Protein AF-A0A5C6CF84-F1 (afdb_monomer_lite)

Structure (mmCIF, N/CA/C/O backbone):
data_AF-A0A5C6CF84-F1
#
_entry.id   AF-A0A5C6CF84-F1
#
loop_
_atom_site.group_PDB
_atom_site.id
_atom_site.type_symbol
_atom_site.label_atom_id
_atom_site.label_alt_id
_atom_site.label_comp_id
_atom_site.label_asym_id
_atom_site.label_entity_id
_atom_site.label_seq_id
_atom_site.pdbx_PDB_ins_code
_atom_site.Cartn_x
_atom_site.Cartn_y
_atom_site.Cartn_z
_atom_site.occupancy
_atom_site.B_iso_or_equiv
_atom_site.auth_seq_id
_atom_site.auth_comp_id
_atom_site.auth_asym_id
_atom_site.auth_atom_id
_atom_site.pdbx_PDB_model_num
ATOM 1 N N . MET A 1 1 ? -70.202 5.292 62.947 1.00 48.59 1 MET A N 1
ATOM 2 C CA . MET A 1 1 ? -69.408 4.170 62.393 1.00 48.59 1 MET A CA 1
ATOM 3 C C . MET A 1 1 ? -68.372 4.738 61.429 1.00 48.59 1 MET A C 1
ATOM 5 O O . MET A 1 1 ? -68.737 5.155 60.340 1.00 48.59 1 MET A O 1
ATOM 9 N N . SER A 1 2 ? -67.111 4.853 61.859 1.00 49.97 2 SER A N 1
ATOM 10 C CA . SER A 1 2 ? -66.020 5.437 61.061 1.00 49.97 2 SER A CA 1
ATOM 11 C C . SER A 1 2 ? -65.409 4.366 60.152 1.00 49.97 2 SER A C 1
ATOM 13 O O . SER A 1 2 ? -64.847 3.384 60.640 1.00 49.97 2 SER A O 1
ATOM 15 N N . ARG A 1 3 ? -65.573 4.505 58.829 1.00 51.12 3 ARG A N 1
ATOM 16 C CA . ARG A 1 3 ? -64.985 3.592 57.838 1.00 51.12 3 ARG A CA 1
ATOM 17 C C . ARG A 1 3 ? -63.497 3.916 57.690 1.00 51.12 3 ARG A C 1
ATOM 19 O O . ARG A 1 3 ? -63.138 4.935 57.109 1.00 51.12 3 ARG A O 1
ATOM 26 N N . LYS A 1 4 ? -62.633 3.030 58.198 1.00 57.16 4 LYS A N 1
ATOM 27 C CA . LYS A 1 4 ? -61.188 3.044 57.924 1.00 57.16 4 LYS A CA 1
ATOM 28 C C . LYS A 1 4 ? -60.964 2.891 56.414 1.00 57.16 4 LYS A C 1
ATOM 30 O O . LYS A 1 4 ? -61.114 1.804 55.866 1.00 57.16 4 LYS A O 1
ATOM 35 N N . SER A 1 5 ? -60.618 3.992 55.754 1.00 62.19 5 SER A N 1
ATOM 36 C CA . SER A 1 5 ? -60.166 4.014 54.363 1.00 62.19 5 SER A CA 1
ATOM 37 C C . SER A 1 5 ? -58.812 3.309 54.262 1.00 62.19 5 SER A C 1
ATOM 39 O O . SER A 1 5 ? -57.784 3.866 54.645 1.00 62.19 5 SER A O 1
ATOM 41 N N . SER A 1 6 ? -58.812 2.078 53.752 1.00 65.50 6 SER A N 1
ATOM 42 C CA . SER A 1 6 ? -57.595 1.353 53.385 1.00 65.50 6 SER A CA 1
ATOM 43 C C . SER A 1 6 ? -56.930 2.053 52.193 1.00 65.50 6 SER A C 1
ATOM 45 O O . SER A 1 6 ? -57.439 2.008 51.073 1.00 65.50 6 SER A O 1
ATOM 47 N N . ARG A 1 7 ? -55.805 2.742 52.433 1.00 64.31 7 ARG A N 1
ATOM 48 C CA . ARG A 1 7 ? -54.931 3.239 51.361 1.00 64.31 7 ARG A CA 1
ATOM 49 C C . ARG A 1 7 ? -54.279 2.029 50.692 1.00 64.31 7 ARG A C 1
ATOM 51 O O . ARG A 1 7 ? -53.322 1.474 51.226 1.00 64.31 7 ARG A O 1
ATOM 58 N N . ARG A 1 8 ? -54.789 1.624 49.524 1.00 68.25 8 ARG A N 1
ATOM 59 C CA . ARG A 1 8 ? -54.078 0.702 48.629 1.00 68.25 8 ARG A CA 1
ATOM 60 C C . ARG A 1 8 ? -52.760 1.364 48.229 1.00 68.25 8 ARG A C 1
ATOM 62 O O . ARG A 1 8 ? -52.775 2.383 47.541 1.00 68.25 8 ARG A O 1
ATOM 69 N N . ARG A 1 9 ? -51.634 0.804 48.680 1.00 66.00 9 ARG A N 1
ATOM 70 C CA . ARG A 1 9 ? -50.314 1.134 48.131 1.00 66.00 9 ARG A CA 1
ATOM 71 C C . ARG A 1 9 ? -50.342 0.714 46.662 1.00 66.00 9 ARG A C 1
ATOM 73 O O . ARG A 1 9 ? -50.537 -0.464 46.375 1.00 66.00 9 ARG A O 1
ATOM 80 N N . ARG A 1 10 ? -50.255 1.679 45.744 1.00 68.25 10 ARG A N 1
ATOM 81 C CA . ARG A 1 10 ? -49.995 1.376 44.334 1.00 68.25 10 ARG A CA 1
ATOM 82 C C . ARG A 1 10 ? -48.571 0.826 44.271 1.00 68.25 10 ARG A C 1
ATOM 84 O O . ARG A 1 10 ? -47.676 1.442 44.841 1.00 68.25 10 ARG A O 1
ATOM 91 N N . LEU A 1 11 ? -48.398 -0.341 43.658 1.00 67.06 11 LEU A N 1
ATOM 92 C CA . LEU A 1 11 ? -47.081 -0.823 43.256 1.00 67.06 11 LEU A CA 1
ATOM 93 C C . LEU A 1 11 ? -46.535 0.219 42.273 1.00 67.06 11 LEU A C 1
ATOM 95 O O . LEU A 1 11 ? -47.161 0.460 41.241 1.00 67.06 11 LEU A O 1
ATOM 99 N N . GLY A 1 12 ? -45.468 0.918 42.658 1.00 70.19 12 GLY A N 1
ATOM 100 C CA . GLY A 1 12 ? -44.712 1.736 41.720 1.00 70.19 12 GLY A CA 1
ATOM 101 C C . GLY A 1 12 ? -43.998 0.779 40.781 1.00 70.19 12 GLY A C 1
ATOM 102 O O . GLY A 1 12 ? -43.293 -0.108 41.251 1.00 70.19 12 GLY A O 1
ATOM 103 N N . ILE A 1 13 ? -44.252 0.899 39.483 1.00 74.19 13 ILE A N 1
ATOM 104 C CA . ILE A 1 13 ? -43.394 0.279 38.480 1.00 74.19 13 ILE A CA 1
ATOM 105 C C . ILE A 1 13 ? -42.193 1.216 38.408 1.00 74.19 13 ILE A C 1
ATOM 107 O O . ILE A 1 13 ? -42.338 2.356 37.970 1.00 74.19 13 ILE A O 1
ATOM 111 N N . GLU A 1 14 ? -41.060 0.790 38.956 1.00 69.44 14 GLU A N 1
ATOM 112 C CA . GLU A 1 14 ? -39.790 1.464 38.699 1.00 69.44 14 GLU A CA 1
ATOM 113 C C . GLU A 1 14 ? -39.481 1.271 37.211 1.00 69.44 14 GLU A C 1
ATOM 115 O O . GLU A 1 14 ? -39.637 0.168 36.680 1.00 69.44 14 GLU A O 1
ATOM 120 N N . GLY A 1 15 ? -39.156 2.362 36.516 1.00 74.88 15 GLY A N 1
ATOM 121 C CA . GLY A 1 15 ? -38.686 2.267 35.138 1.00 74.88 15 GLY A CA 1
ATOM 122 C C . GLY A 1 15 ? -37.407 1.440 35.125 1.00 74.88 15 GLY A C 1
ATOM 123 O O . GLY A 1 15 ? -36.548 1.648 35.979 1.00 74.88 15 GLY A O 1
ATOM 124 N N . LEU A 1 16 ? -37.306 0.487 34.198 1.00 74.81 16 LEU A N 1
ATOM 125 C CA . LEU A 1 16 ? -36.050 -0.214 33.952 1.00 74.81 16 LEU A CA 1
ATOM 126 C C . LEU A 1 16 ? -34.975 0.838 33.658 1.00 74.81 16 LEU A C 1
ATOM 128 O O . LEU A 1 16 ? -35.214 1.750 32.866 1.00 74.81 16 LEU A O 1
ATOM 132 N N . GLU A 1 17 ? -33.826 0.734 34.324 1.00 68.94 17 GLU A N 1
ATOM 133 C CA . GLU A 1 17 ? -32.655 1.537 33.977 1.00 68.94 17 GLU A CA 1
ATOM 134 C C . GLU A 1 17 ? -32.343 1.297 32.498 1.00 68.94 17 GLU A C 1
ATOM 136 O O . GLU A 1 17 ? -32.138 0.154 32.084 1.00 68.94 17 GLU A O 1
ATOM 141 N N . THR A 1 18 ? -32.310 2.364 31.702 1.00 70.31 18 THR A N 1
ATOM 142 C CA . THR A 1 18 ? -31.755 2.328 30.348 1.00 70.31 18 THR A CA 1
ATOM 143 C C . THR A 1 18 ? -30.250 2.146 30.474 1.00 70.31 18 THR A C 1
ATOM 145 O O . THR A 1 18 ? -29.499 3.120 30.510 1.00 70.31 18 THR A O 1
ATOM 148 N N . ARG A 1 19 ? -29.812 0.894 30.630 1.00 67.62 19 ARG A N 1
ATOM 149 C CA . ARG A 1 19 ? -28.407 0.528 30.465 1.00 67.62 19 ARG A CA 1
ATOM 150 C C . ARG A 1 19 ? -28.135 0.559 28.974 1.00 67.62 19 ARG A C 1
ATOM 152 O O . ARG A 1 19 ? -28.692 -0.252 28.241 1.00 67.62 19 ARG A O 1
ATOM 159 N N . ARG A 1 20 ? -27.358 1.552 28.559 1.00 72.44 20 ARG A N 1
ATOM 160 C CA . ARG A 1 20 ? -26.881 1.681 27.190 1.00 72.44 20 ARG A CA 1
ATOM 161 C C . ARG A 1 20 ? -25.599 0.868 27.081 1.00 72.44 20 ARG A C 1
ATOM 163 O O . ARG A 1 20 ? -24.775 0.902 27.995 1.00 72.44 20 ARG A O 1
ATOM 170 N N . VAL A 1 21 ? -25.518 0.074 26.032 1.00 83.44 21 VAL A N 1
ATOM 171 C CA . VAL A 1 21 ? -24.357 -0.736 25.677 1.00 83.44 21 VAL A CA 1
ATOM 172 C C . VAL A 1 21 ? -24.031 -0.416 24.226 1.00 83.44 21 VAL A C 1
ATOM 174 O O . VAL A 1 21 ? -24.914 0.045 23.503 1.00 83.44 21 VAL A O 1
ATOM 177 N N . LEU A 1 22 ? -22.777 -0.624 23.849 1.00 87.19 22 LEU A N 1
ATOM 178 C CA . LEU A 1 22 ? -22.342 -0.612 22.455 1.00 87.19 22 LEU A CA 1
ATOM 179 C C . LEU A 1 22 ? -23.171 -1.632 21.652 1.00 87.19 22 LEU A C 1
ATOM 181 O O . LEU A 1 22 ? -23.577 -2.658 22.217 1.00 87.19 22 LEU A O 1
ATOM 185 N N . ALA A 1 23 ? -23.452 -1.341 20.381 1.00 90.00 23 ALA A N 1
ATOM 186 C CA . ALA A 1 23 ? -24.081 -2.302 19.478 1.00 90.00 23 ALA A CA 1
ATOM 187 C C . ALA A 1 23 ? -23.092 -3.438 19.179 1.00 90.00 23 ALA A C 1
ATOM 189 O O . ALA A 1 23 ? -23.428 -4.618 19.335 1.00 90.00 23 ALA A O 1
ATOM 190 N N . ALA A 1 24 ? -21.831 -3.073 18.923 1.00 93.88 24 ALA A N 1
ATOM 191 C CA . ALA A 1 24 ? -20.717 -4.007 18.932 1.00 93.88 24 ALA A CA 1
ATOM 192 C C . ALA A 1 24 ? -20.464 -4.552 20.352 1.00 93.88 24 ALA A C 1
ATOM 194 O O . ALA A 1 24 ? -20.357 -3.828 21.344 1.00 93.88 24 ALA A O 1
ATOM 195 N N . THR A 1 25 ? -20.338 -5.869 20.470 1.00 95.69 25 THR A N 1
ATOM 196 C CA . THR A 1 25 ? -20.001 -6.553 21.717 1.00 95.69 25 THR A CA 1
ATOM 197 C C . THR A 1 25 ? -18.500 -6.482 21.968 1.00 95.69 25 THR A C 1
ATOM 199 O O . THR A 1 25 ? -17.704 -6.871 21.119 1.00 95.69 25 THR A O 1
ATOM 202 N N . LEU A 1 26 ? -18.120 -6.054 23.175 1.00 97.19 26 LEU A N 1
ATOM 203 C CA . LEU A 1 26 ? -16.728 -6.026 23.621 1.00 97.19 26 LEU A CA 1
ATOM 204 C C . LEU A 1 26 ? -16.440 -7.101 24.664 1.00 97.19 26 LEU A C 1
ATOM 206 O O . LEU A 1 26 ? -17.175 -7.246 25.648 1.00 97.19 26 LEU A O 1
ATOM 210 N N . SER A 1 27 ? -15.317 -7.799 24.516 1.00 97.56 27 SER A N 1
ATOM 211 C CA . SER A 1 27 ? -14.794 -8.682 25.561 1.00 97.56 27 SER A CA 1
ATOM 212 C C . SER A 1 27 ? -13.268 -8.721 25.579 1.00 97.56 27 SER A C 1
ATOM 214 O O . SER A 1 27 ? -12.624 -8.417 24.584 1.00 97.56 27 SER A O 1
ATOM 216 N N . VAL A 1 28 ? -12.684 -9.084 26.725 1.00 98.19 28 VAL A N 1
ATOM 217 C CA . VAL A 1 28 ? -11.246 -9.370 26.833 1.00 98.19 28 VAL A CA 1
ATOM 218 C C . VAL A 1 28 ? -11.074 -10.837 27.181 1.00 98.19 28 VAL A C 1
ATOM 220 O O . VAL A 1 28 ? -11.538 -11.284 28.236 1.00 98.19 28 VAL A O 1
ATOM 223 N N . VAL A 1 29 ? -10.416 -11.585 26.300 1.00 98.19 29 VAL A N 1
ATOM 224 C CA . VAL A 1 29 ? -10.179 -13.024 26.455 1.00 98.19 29 VAL A CA 1
ATOM 225 C C . VAL A 1 29 ? -8.683 -13.272 26.378 1.00 98.19 29 VAL A C 1
ATOM 227 O O . VAL A 1 29 ? -8.040 -12.925 25.401 1.00 98.19 29 VAL A O 1
ATOM 230 N N . ASP A 1 30 ? -8.122 -13.817 27.457 1.00 97.38 30 ASP A N 1
ATOM 231 C CA . ASP A 1 30 ? -6.693 -14.128 27.608 1.00 97.38 30 ASP A CA 1
ATOM 232 C C . ASP A 1 30 ? -5.703 -12.960 27.414 1.00 97.38 30 ASP A C 1
ATOM 234 O O . ASP A 1 30 ? -4.499 -13.140 27.590 1.00 97.38 30 ASP A O 1
ATOM 238 N N . GLY A 1 31 ? -6.195 -11.732 27.258 1.00 97.75 31 GLY A N 1
ATOM 239 C CA . GLY A 1 31 ? -5.388 -10.535 27.023 1.00 97.75 31 GLY A CA 1
ATOM 240 C C . GLY A 1 31 ? -5.703 -9.857 25.693 1.00 97.75 31 GLY A C 1
ATOM 241 O O . GLY A 1 31 ? -5.272 -8.725 25.506 1.00 97.75 31 GLY A O 1
ATOM 242 N N . SER A 1 32 ? -6.484 -10.497 24.823 1.00 98.56 32 SER A N 1
ATOM 243 C CA . SER A 1 32 ? -6.914 -9.923 23.551 1.00 98.56 32 SER A CA 1
ATOM 244 C C . SER A 1 32 ? -8.248 -9.198 23.709 1.00 98.56 32 SER A C 1
ATOM 246 O O . SER A 1 32 ? -9.158 -9.717 24.363 1.00 98.56 32 SER A O 1
ATOM 248 N N . LEU A 1 33 ? -8.375 -8.014 23.113 1.00 98.50 33 LEU A N 1
ATOM 249 C CA . LEU A 1 33 ? -9.645 -7.308 22.949 1.00 98.50 33 LEU A CA 1
ATOM 250 C C . LEU A 1 33 ? -10.392 -7.898 21.752 1.00 98.50 33 LEU A C 1
ATOM 252 O O . LEU A 1 33 ? -9.864 -7.916 20.648 1.00 98.50 33 LEU A O 1
ATOM 256 N N . LEU A 1 34 ? -11.621 -8.355 21.969 1.00 98.44 34 LEU A N 1
ATOM 257 C CA . LEU A 1 34 ? -12.537 -8.806 20.928 1.00 98.44 34 LEU A CA 1
ATOM 258 C C . LEU A 1 34 ? -13.644 -7.761 20.760 1.00 98.44 34 LEU A C 1
ATOM 260 O O . LEU A 1 34 ? -14.327 -7.434 21.736 1.00 98.44 34 LEU A O 1
ATOM 264 N N . VAL A 1 35 ? -13.817 -7.282 19.530 1.00 97.88 35 VAL A N 1
ATOM 265 C CA . VAL A 1 35 ? -14.898 -6.407 19.064 1.00 97.88 35 VAL A CA 1
ATOM 266 C C . VAL A 1 35 ? -15.711 -7.202 18.045 1.00 97.88 35 VAL A C 1
ATOM 268 O O . VAL A 1 35 ? -15.195 -7.544 16.986 1.00 97.88 35 VAL A O 1
ATOM 271 N N . GLU A 1 36 ? -16.954 -7.555 18.368 1.00 97.06 36 GLU A N 1
ATOM 272 C CA . GLU A 1 36 ? -17.777 -8.441 17.531 1.00 97.06 36 GLU A CA 1
ATOM 273 C C . GLU A 1 36 ? -19.208 -7.917 17.375 1.00 97.06 36 GLU A C 1
ATOM 275 O O . GLU A 1 36 ? -19.815 -7.497 18.358 1.00 97.06 36 GLU A O 1
ATOM 280 N N . GLY A 1 37 ? -19.800 -8.034 16.187 1.00 94.31 37 GLY A N 1
ATOM 281 C CA . GLY A 1 37 ? -21.215 -7.712 15.948 1.00 94.31 37 GLY A CA 1
ATOM 282 C C . GLY A 1 37 ? -21.407 -6.750 14.784 1.00 94.31 37 GLY A C 1
ATOM 283 O O . GLY A 1 37 ? -20.539 -6.667 13.931 1.00 94.31 37 GLY A O 1
ATOM 284 N N . ASP A 1 38 ? -22.532 -6.044 14.772 1.00 91.06 38 ASP A N 1
ATOM 285 C CA . ASP A 1 38 ? -22.825 -5.016 13.772 1.00 91.06 38 ASP A CA 1
ATOM 286 C C . ASP A 1 38 ? -22.702 -3.658 14.480 1.00 91.06 38 ASP A C 1
ATOM 288 O O . ASP A 1 38 ? -23.283 -3.477 15.561 1.00 91.06 38 ASP A O 1
ATOM 292 N N . ALA A 1 39 ? -21.911 -2.737 13.931 1.00 91.94 39 ALA A N 1
ATOM 293 C CA . ALA A 1 39 ? -21.753 -1.405 14.500 1.00 91.94 39 ALA A CA 1
ATOM 294 C C . ALA A 1 39 ? -22.876 -0.475 14.003 1.00 91.94 39 ALA A C 1
ATOM 296 O O . ALA A 1 39 ? -23.186 -0.421 12.816 1.00 91.94 39 ALA A O 1
ATOM 297 N N . ASP A 1 40 ? -23.484 0.298 14.902 1.00 91.25 40 ASP A N 1
ATOM 298 C CA . ASP A 1 40 ? -24.463 1.337 14.551 1.00 91.25 40 ASP A CA 1
ATOM 299 C C . ASP A 1 40 ? -23.772 2.658 14.138 1.00 91.25 40 ASP A C 1
ATOM 301 O O . ASP A 1 40 ? -24.420 3.588 13.642 1.00 91.25 40 ASP A O 1
ATOM 305 N N . GLY A 1 41 ? -22.455 2.759 14.342 1.00 93.44 41 GLY A N 1
ATOM 306 C CA . GLY A 1 41 ? -21.623 3.870 13.890 1.00 93.44 41 GLY A CA 1
ATOM 307 C C . GLY A 1 41 ? -20.126 3.612 14.077 1.00 93.44 41 GLY A C 1
ATOM 308 O O . GLY A 1 41 ? -19.708 2.500 14.377 1.00 93.44 41 GLY A O 1
ATOM 309 N N . ALA A 1 42 ? -19.303 4.648 13.890 1.00 96.44 42 ALA A N 1
ATOM 310 C CA . ALA A 1 42 ? -17.845 4.503 13.881 1.00 96.44 42 ALA A CA 1
ATOM 311 C C . ALA A 1 42 ? -17.285 4.035 15.233 1.00 96.44 42 ALA A C 1
ATOM 313 O O . ALA A 1 42 ? -17.643 4.589 16.276 1.00 96.44 42 ALA A O 1
ATOM 314 N N . ILE A 1 43 ? -16.361 3.075 15.203 1.00 98.12 43 ILE A N 1
ATOM 315 C CA . ILE A 1 43 ? -15.659 2.547 16.371 1.00 98.12 43 ILE A CA 1
ATOM 316 C C . ILE A 1 43 ? -14.295 3.227 16.506 1.00 98.12 43 ILE A C 1
ATOM 318 O O . ILE A 1 43 ? -13.464 3.162 15.607 1.00 98.12 43 ILE A O 1
ATOM 322 N N . ALA A 1 44 ? -14.024 3.827 17.661 1.00 98.44 44 ALA A N 1
ATOM 323 C CA . ALA A 1 44 ? -12.705 4.349 18.007 1.00 98.44 44 ALA A CA 1
ATOM 324 C C . ALA A 1 44 ? -12.116 3.582 19.192 1.00 98.44 44 ALA A C 1
ATOM 326 O O . ALA A 1 44 ? -12.747 3.512 20.245 1.00 98.44 44 ALA A O 1
ATOM 327 N N . ILE A 1 45 ? -10.908 3.040 19.039 1.00 98.44 45 ILE A N 1
ATOM 328 C CA . ILE A 1 45 ? -10.140 2.351 20.082 1.00 98.44 45 ILE A CA 1
ATOM 329 C C . ILE A 1 45 ? -8.927 3.218 20.411 1.00 98.44 45 ILE A C 1
ATOM 331 O O . ILE A 1 45 ? -8.063 3.399 19.564 1.00 98.44 45 ILE A O 1
ATOM 335 N N . VAL A 1 46 ? -8.860 3.761 21.624 1.00 98.56 46 VAL A N 1
ATOM 336 C CA . VAL A 1 46 ? -7.831 4.736 22.019 1.00 98.56 46 VAL A CA 1
ATOM 337 C C . VAL A 1 46 ? -7.082 4.251 23.254 1.00 98.56 46 VAL A C 1
ATOM 339 O O . VAL A 1 46 ? -7.702 3.957 24.278 1.00 98.56 46 VAL A O 1
ATOM 342 N N . ASP A 1 47 ? -5.755 4.207 23.189 1.00 98.31 47 ASP A N 1
ATOM 343 C CA . ASP A 1 47 ? -4.895 4.011 24.356 1.00 98.31 47 ASP A CA 1
ATOM 344 C C . ASP A 1 47 ? -4.871 5.273 25.232 1.00 98.31 47 ASP A C 1
ATOM 346 O O . ASP A 1 47 ? -4.436 6.349 24.823 1.00 98.31 47 ASP A O 1
ATOM 350 N N . MET A 1 48 ? -5.334 5.138 26.477 1.00 98.31 48 MET A N 1
ATOM 351 C CA . MET A 1 48 ? -5.482 6.259 27.409 1.00 98.31 48 MET A CA 1
ATOM 352 C C . MET A 1 48 ? -4.187 6.620 28.154 1.00 98.31 48 MET A C 1
ATOM 354 O O . MET A 1 48 ? -4.160 7.595 28.914 1.00 98.31 48 MET A O 1
ATOM 358 N N . GLY A 1 49 ? -3.106 5.856 27.968 1.00 96.81 49 GLY A N 1
ATOM 359 C CA . GLY A 1 49 ? -1.806 6.106 28.597 1.00 96.81 49 GLY A CA 1
ATOM 360 C C . GLY A 1 49 ? -1.670 5.597 30.036 1.00 96.81 49 GLY A C 1
ATOM 361 O O . GLY A 1 49 ? -0.655 5.850 30.690 1.00 96.81 49 GLY A O 1
ATOM 362 N N . ASP A 1 50 ? -2.676 4.894 30.554 1.00 96.62 50 ASP A N 1
ATOM 363 C CA . ASP A 1 50 ? -2.691 4.294 31.893 1.00 96.62 50 ASP A CA 1
ATOM 364 C C . ASP A 1 50 ? -2.812 2.758 31.876 1.00 96.62 50 ASP A C 1
ATOM 366 O O . ASP A 1 50 ? -3.065 2.139 32.914 1.00 96.62 50 ASP A O 1
ATOM 370 N N . GLY A 1 51 ? -2.571 2.140 30.715 1.00 95.56 51 GLY A N 1
ATOM 371 C CA . GLY A 1 51 ? -2.717 0.704 30.480 1.00 95.56 51 GLY A CA 1
ATOM 372 C C . GLY A 1 51 ? -4.159 0.270 30.209 1.00 95.56 51 GLY A C 1
ATOM 373 O O . GLY A 1 51 ? -4.461 -0.923 30.308 1.00 95.56 51 GLY A O 1
ATOM 374 N N . THR A 1 52 ? -5.054 1.216 29.913 1.00 97.75 52 THR A N 1
ATOM 375 C CA . THR A 1 52 ? -6.441 0.951 29.519 1.00 97.75 52 THR A CA 1
ATOM 376 C C . THR A 1 52 ? -6.718 1.448 28.106 1.00 97.75 52 THR A C 1
ATOM 378 O O . THR A 1 52 ? -6.116 2.417 27.641 1.00 97.75 52 THR A O 1
ATOM 381 N N . LEU A 1 53 ? -7.651 0.777 27.431 1.00 98.38 53 LEU A N 1
ATOM 382 C CA . LEU A 1 53 ? -8.201 1.233 26.160 1.00 98.38 53 LEU A CA 1
ATOM 383 C C . LEU A 1 53 ? -9.586 1.836 26.394 1.00 98.38 53 LEU A C 1
ATOM 385 O O . LEU A 1 53 ? -10.404 1.272 27.124 1.00 98.38 53 LEU A O 1
ATOM 389 N N . GLN A 1 54 ? -9.878 2.953 25.743 1.00 98.19 54 GLN A N 1
ATOM 390 C CA . GLN A 1 54 ? -11.232 3.461 25.588 1.00 98.19 54 GLN A CA 1
ATOM 391 C C . GLN A 1 54 ? -11.766 3.025 24.227 1.00 98.19 54 GLN A C 1
ATOM 393 O O . GLN A 1 54 ? -11.185 3.364 23.202 1.00 98.19 54 GLN A O 1
ATOM 398 N N . VAL A 1 55 ? -12.895 2.321 24.221 1.00 97.94 55 VAL A N 1
ATOM 399 C CA . VAL A 1 55 ? -13.632 1.999 23.000 1.00 97.94 55 VAL A CA 1
ATOM 400 C C . VAL A 1 55 ? -14.892 2.853 22.944 1.00 97.94 55 VAL A C 1
ATOM 402 O O . VAL A 1 55 ? -15.717 2.808 23.861 1.00 97.94 55 VAL A O 1
ATOM 405 N N . THR A 1 56 ? -15.026 3.640 21.886 1.00 97.50 56 THR A N 1
ATOM 406 C CA . THR A 1 56 ? -16.180 4.498 21.612 1.00 97.50 56 THR A CA 1
ATOM 407 C C . THR A 1 56 ? -16.901 3.997 20.371 1.00 97.50 56 THR A C 1
ATOM 409 O O . THR A 1 56 ? -16.242 3.667 19.397 1.00 97.50 56 THR A O 1
ATOM 412 N N . GLU A 1 57 ? -18.230 4.010 20.372 1.00 96.56 57 GLU A N 1
ATOM 413 C CA . GLU A 1 57 ? -19.046 3.850 19.167 1.00 96.56 57 GLU A CA 1
ATOM 414 C C . GLU A 1 57 ? -19.901 5.100 18.976 1.00 96.56 57 GLU A C 1
ATOM 416 O O . GLU A 1 57 ? -20.738 5.444 19.825 1.00 96.56 57 GLU A O 1
ATOM 421 N N . SER A 1 58 ? -19.651 5.823 17.890 1.00 95.19 58 SER A N 1
ATOM 422 C CA . SER A 1 58 ? -20.296 7.102 17.633 1.00 95.19 58 SER A CA 1
ATOM 423 C C . SER A 1 58 ? -21.753 6.928 17.233 1.00 95.19 58 SER A C 1
ATOM 425 O O . SER A 1 58 ? -22.084 6.128 16.370 1.00 95.19 58 SER A O 1
ATOM 427 N N . GLY A 1 59 ? -22.646 7.716 17.830 1.00 89.06 59 GLY A N 1
ATOM 428 C CA . GLY A 1 59 ? -24.057 7.728 17.429 1.00 89.06 59 GLY A CA 1
ATOM 429 C C . GLY A 1 59 ? -24.903 6.506 17.824 1.00 89.06 59 GLY A C 1
ATOM 430 O O . GLY A 1 59 ? -26.111 6.546 17.598 1.00 89.06 59 GLY A O 1
ATOM 431 N N . ALA A 1 60 ? -24.338 5.481 18.473 1.00 82.81 60 ALA A N 1
ATOM 432 C CA . ALA A 1 60 ? -25.039 4.224 18.789 1.00 82.81 60 ALA A CA 1
ATOM 433 C C . ALA A 1 60 ? -26.159 4.353 19.849 1.00 82.81 60 ALA A C 1
ATOM 435 O O . ALA A 1 60 ? -26.948 3.440 20.083 1.00 82.81 60 ALA A O 1
ATOM 436 N N . GLY A 1 61 ? -26.249 5.477 20.566 1.00 78.56 61 GLY A N 1
ATOM 437 C CA . GLY A 1 61 ? -27.332 5.705 21.526 1.00 78.56 61 GLY A CA 1
ATOM 438 C C . GLY A 1 61 ? -28.680 6.009 20.853 1.00 78.56 61 GLY A C 1
ATOM 439 O O . GLY A 1 61 ? -28.722 6.657 19.818 1.00 78.56 61 GLY A O 1
ATOM 440 N N . ASP A 1 62 ? -29.807 5.712 21.521 1.00 79.31 62 ASP A N 1
ATOM 441 C CA . ASP A 1 62 ? -31.192 6.003 21.056 1.00 79.31 62 ASP A CA 1
ATOM 442 C C . ASP A 1 62 ? -31.461 7.462 20.595 1.00 79.31 62 ASP A C 1
ATOM 444 O O . ASP A 1 62 ? -32.505 7.765 20.012 1.00 79.31 62 ASP A O 1
ATOM 448 N N . GLY A 1 63 ? -30.567 8.395 20.933 1.00 84.25 63 GLY A N 1
ATOM 449 C CA . GLY A 1 63 ? -30.611 9.805 20.542 1.00 84.25 63 GLY A CA 1
ATOM 450 C C . GLY A 1 63 ? -29.444 10.262 19.660 1.00 84.25 63 GLY A C 1
ATOM 451 O O . GLY A 1 63 ? -29.279 11.471 19.512 1.00 84.25 63 GLY A O 1
ATOM 452 N N . GLY A 1 64 ? -28.638 9.341 19.125 1.00 86.19 64 GLY A N 1
ATOM 453 C CA . GLY A 1 64 ? -27.414 9.639 18.379 1.00 86.19 64 GLY A CA 1
ATOM 454 C C . GLY A 1 64 ? -26.228 10.042 19.260 1.00 86.19 64 GLY A C 1
ATOM 455 O O . GLY A 1 64 ? -25.375 10.797 18.810 1.00 86.19 64 GLY A O 1
ATOM 456 N N . GLU A 1 65 ? -26.197 9.618 20.527 1.00 91.12 65 GLU A N 1
ATOM 457 C CA . GLU A 1 65 ? -25.074 9.894 21.437 1.00 91.12 65 GLU A CA 1
ATOM 458 C C . GLU A 1 65 ? -24.059 8.752 21.418 1.00 91.12 65 GLU A C 1
ATOM 460 O O . GLU A 1 65 ? -24.447 7.583 21.362 1.00 91.12 65 GLU A O 1
ATOM 465 N N . ASP A 1 66 ? -22.784 9.097 21.567 1.00 93.69 66 ASP A N 1
ATOM 466 C CA . ASP A 1 66 ? -21.691 8.130 21.615 1.00 93.69 66 ASP A CA 1
ATOM 467 C C . ASP A 1 66 ? -21.820 7.194 22.823 1.00 93.69 66 ASP A C 1
ATOM 469 O O . ASP A 1 66 ? -22.169 7.605 23.940 1.00 93.69 66 ASP A O 1
ATOM 473 N N . GLN A 1 67 ? -21.531 5.918 22.600 1.00 93.69 67 GLN A N 1
ATOM 474 C CA . GLN A 1 67 ? -21.354 4.935 23.662 1.00 93.69 67 GLN A CA 1
ATOM 475 C C . GLN A 1 67 ? -19.864 4.760 23.930 1.00 93.69 67 GLN A C 1
ATOM 477 O O . GLN A 1 67 ? -19.072 4.734 22.999 1.00 93.69 67 GLN A O 1
ATOM 482 N N . VAL A 1 68 ? -19.475 4.670 25.203 1.00 94.38 68 VAL A N 1
ATOM 483 C CA . VAL A 1 68 ? -18.066 4.596 25.613 1.00 94.38 68 VAL A CA 1
ATOM 484 C C . VAL A 1 68 ? -17.889 3.484 26.635 1.00 94.38 68 VAL A C 1
ATOM 486 O O . VAL A 1 68 ? -18.628 3.413 27.621 1.00 94.38 68 VAL A O 1
ATOM 489 N N . GLN A 1 69 ? -16.870 2.656 26.436 1.00 96.19 69 GLN A N 1
ATOM 490 C CA . GLN A 1 69 ? -16.466 1.604 27.355 1.00 96.19 69 GLN A CA 1
ATOM 491 C C . GLN A 1 69 ? -14.959 1.671 27.614 1.00 96.19 69 GLN A C 1
ATOM 493 O O . GLN A 1 69 ? -14.160 1.721 26.686 1.00 96.19 69 GLN A O 1
ATOM 498 N N . ILE A 1 70 ? -14.572 1.640 28.891 1.00 97.44 70 ILE A N 1
ATOM 499 C CA . ILE A 1 70 ? -13.171 1.475 29.292 1.00 97.44 70 ILE A CA 1
ATOM 500 C C . ILE A 1 70 ? -12.882 -0.015 29.428 1.00 97.44 70 ILE A C 1
ATOM 502 O O . ILE A 1 70 ? -13.615 -0.743 30.106 1.00 97.44 70 ILE A O 1
ATOM 506 N N . VAL A 1 71 ? -11.816 -0.453 28.774 1.00 97.69 71 VAL A N 1
ATOM 507 C CA . VAL A 1 71 ? -11.368 -1.835 28.712 1.00 97.69 71 VAL A CA 1
ATOM 508 C C . VAL A 1 71 ? -10.008 -1.940 29.391 1.00 97.69 71 VAL A C 1
ATOM 510 O O . VAL A 1 71 ? -9.046 -1.268 29.026 1.00 97.69 71 VAL A O 1
ATOM 513 N N . GLU A 1 72 ? -9.928 -2.813 30.389 1.00 97.75 72 GLU A N 1
ATOM 514 C CA . GLU A 1 72 ? -8.697 -3.116 31.116 1.00 97.75 72 GLU A CA 1
ATOM 515 C C . GLU A 1 72 ? -8.178 -4.508 30.735 1.00 97.75 72 GLU A C 1
ATOM 517 O O . GLU A 1 72 ? -8.949 -5.400 30.376 1.00 97.75 72 GLU A O 1
ATOM 522 N N . GLY A 1 73 ? -6.871 -4.728 30.897 1.00 96.81 73 GLY A N 1
ATOM 523 C CA . GLY A 1 73 ? -6.266 -6.058 30.778 1.00 96.81 73 GLY A CA 1
ATOM 524 C C . GLY A 1 73 ? -5.932 -6.504 29.355 1.00 96.81 73 GLY A C 1
ATOM 525 O O . GLY A 1 73 ? -5.586 -7.674 29.175 1.00 96.81 73 GLY A O 1
ATOM 526 N N . VAL A 1 74 ? -6.001 -5.594 28.381 1.00 97.94 74 VAL A N 1
ATOM 527 C CA . VAL A 1 74 ? -5.508 -5.821 27.017 1.00 97.94 74 VAL A CA 1
ATOM 528 C C . VAL A 1 74 ? -3.980 -5.820 27.041 1.00 97.94 74 VAL A C 1
ATOM 530 O O . VAL A 1 74 ? -3.367 -4.935 27.635 1.00 97.94 74 VAL A O 1
ATOM 533 N N . ARG A 1 75 ? -3.367 -6.871 26.504 1.00 97.44 75 ARG A N 1
ATOM 534 C CA . ARG A 1 75 ? -1.912 -7.113 26.554 1.00 97.44 75 ARG A CA 1
ATOM 535 C C . ARG A 1 75 ? -1.418 -8.075 25.467 1.00 97.44 75 ARG A C 1
ATOM 537 O O . ARG A 1 75 ? -0.340 -8.646 25.631 1.00 97.44 75 ARG A O 1
ATOM 544 N N . ASP A 1 76 ? -2.276 -8.364 24.497 1.00 97.94 76 ASP A N 1
ATOM 545 C CA . ASP A 1 76 ? -2.070 -9.352 23.439 1.00 97.94 76 ASP A CA 1
ATOM 546 C C . ASP A 1 76 ? -2.677 -8.776 22.151 1.00 97.94 76 ASP A C 1
ATOM 548 O O . ASP A 1 76 ? -2.219 -7.731 21.710 1.00 97.94 76 ASP A O 1
ATOM 552 N N . ASP A 1 77 ? -3.745 -9.335 21.588 1.00 98.56 77 ASP A N 1
ATOM 553 C CA . ASP A 1 77 ? -4.262 -8.877 20.291 1.00 98.56 77 ASP A CA 1
ATOM 554 C C . ASP A 1 77 ? -5.428 -7.882 20.384 1.00 98.56 77 ASP A C 1
ATOM 556 O O . ASP A 1 77 ? -6.135 -7.789 21.393 1.00 98.56 77 ASP A O 1
ATOM 560 N N . ILE A 1 78 ? -5.702 -7.203 19.271 1.00 98.62 78 ILE A N 1
ATOM 561 C CA . ILE A 1 78 ? -7.003 -6.591 18.987 1.00 98.62 78 ILE A CA 1
ATOM 562 C C . ILE A 1 78 ? -7.634 -7.363 17.826 1.00 98.62 78 ILE A C 1
ATOM 564 O O . ILE A 1 78 ? -7.072 -7.451 16.738 1.00 98.62 78 ILE A O 1
ATOM 568 N N . VAL A 1 79 ? -8.814 -7.928 18.062 1.00 98.62 79 VAL A N 1
ATOM 569 C CA . VAL A 1 79 ? -9.574 -8.718 17.093 1.00 98.62 79 VAL A CA 1
ATOM 570 C C . VAL A 1 79 ? -10.913 -8.036 16.859 1.00 98.62 79 VAL A C 1
ATOM 572 O O . VAL A 1 79 ? -11.730 -7.934 17.771 1.00 98.62 79 VAL A O 1
ATOM 575 N N . ILE A 1 80 ? -11.139 -7.593 15.631 1.00 98.50 80 ILE A N 1
ATOM 576 C CA . ILE A 1 80 ? -12.349 -6.915 15.180 1.00 98.50 80 ILE A CA 1
ATOM 577 C C . ILE A 1 80 ? -13.024 -7.811 14.144 1.00 98.50 80 ILE A C 1
ATOM 579 O O . ILE A 1 80 ? -12.425 -8.157 13.130 1.00 98.50 80 ILE A O 1
ATOM 583 N N . ASN A 1 81 ? -14.262 -8.206 14.416 1.00 97.25 81 ASN A N 1
ATOM 584 C CA . ASN A 1 81 ? -15.116 -8.971 13.515 1.00 97.25 81 ASN A CA 1
ATOM 585 C C . ASN A 1 81 ? -16.465 -8.261 13.420 1.00 97.25 81 ASN A C 1
ATOM 587 O O . ASN A 1 81 ? -17.390 -8.569 14.183 1.00 97.25 81 ASN A O 1
ATOM 591 N N . LEU A 1 82 ? -16.550 -7.305 12.505 1.00 96.25 82 LEU A N 1
ATOM 592 C CA . LEU A 1 82 ? -17.787 -6.602 12.206 1.00 96.25 82 LEU A CA 1
ATOM 593 C C . LEU A 1 82 ? -18.514 -7.278 11.044 1.00 96.25 82 LEU A C 1
ATOM 595 O O . LEU A 1 82 ? -17.919 -8.062 10.297 1.00 96.25 82 LEU A O 1
ATOM 599 N N . ASP A 1 83 ? -19.829 -7.087 10.986 1.00 88.00 83 ASP A N 1
ATOM 600 C CA . ASP A 1 83 ? -20.674 -7.475 9.858 1.00 88.00 83 ASP A CA 1
ATOM 601 C C . ASP A 1 83 ? -20.549 -8.942 9.413 1.00 88.00 83 ASP A C 1
ATOM 603 O O . ASP A 1 83 ? -20.800 -9.336 8.269 1.00 88.00 83 ASP A O 1
ATOM 607 N N . SER A 1 84 ? -20.260 -9.829 10.372 1.00 77.31 84 SER A N 1
ATOM 608 C CA . SER A 1 84 ? -20.135 -11.278 10.141 1.00 77.31 84 SER A CA 1
ATOM 609 C C . SER A 1 84 ? -21.403 -11.934 9.558 1.00 77.3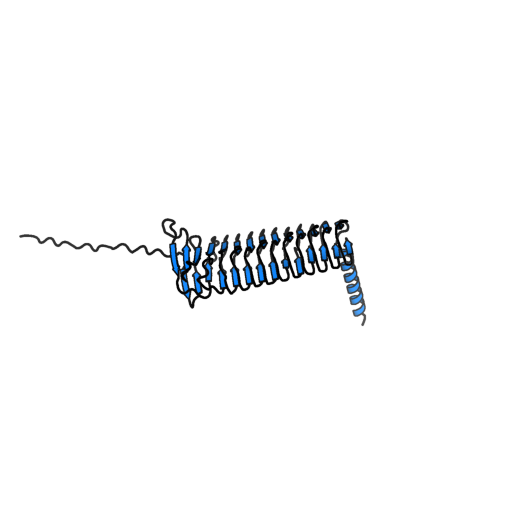1 84 SER A C 1
ATOM 611 O O . SER A 1 84 ? -21.364 -13.084 9.107 1.00 77.31 84 SER A O 1
ATOM 613 N N . GLY A 1 85 ? -22.533 -11.216 9.564 1.00 74.69 85 GLY A N 1
ATOM 614 C CA . GLY A 1 85 ? -23.798 -11.605 8.949 1.00 74.69 85 GLY A CA 1
ATOM 615 C C . GLY A 1 85 ? -23.890 -11.384 7.433 1.00 74.69 85 GLY A C 1
ATOM 616 O O . GLY A 1 85 ? -24.854 -11.871 6.837 1.00 74.69 85 GLY A O 1
ATOM 617 N N . GLY A 1 86 ? -22.919 -10.701 6.812 1.00 68.88 86 GLY A N 1
ATOM 618 C CA . GLY A 1 86 ? -22.936 -10.363 5.384 1.00 68.88 86 GLY A CA 1
ATOM 619 C C . GLY A 1 86 ? -23.938 -9.261 5.043 1.00 68.88 86 GLY A C 1
ATOM 620 O O . GLY A 1 86 ? -24.589 -9.314 3.999 1.00 68.88 86 GLY A O 1
ATOM 621 N N . LEU A 1 87 ? -24.129 -8.322 5.968 1.00 72.19 87 LEU A N 1
ATOM 622 C CA . LEU A 1 87 ? -24.771 -7.055 5.659 1.00 72.19 87 LEU A CA 1
ATOM 623 C C . LEU A 1 87 ? -23.715 -6.199 4.940 1.00 72.19 87 LEU A C 1
ATOM 625 O O . LEU A 1 87 ? -22.537 -6.283 5.254 1.00 72.19 87 LEU A O 1
ATOM 629 N N . GLU A 1 88 ? -24.114 -5.470 3.902 1.00 85.44 88 GLU A N 1
ATOM 630 C CA . GLU A 1 88 ? -23.237 -4.519 3.201 1.00 85.44 88 GLU A CA 1
ATOM 631 C C . GLU A 1 88 ? -23.237 -3.187 3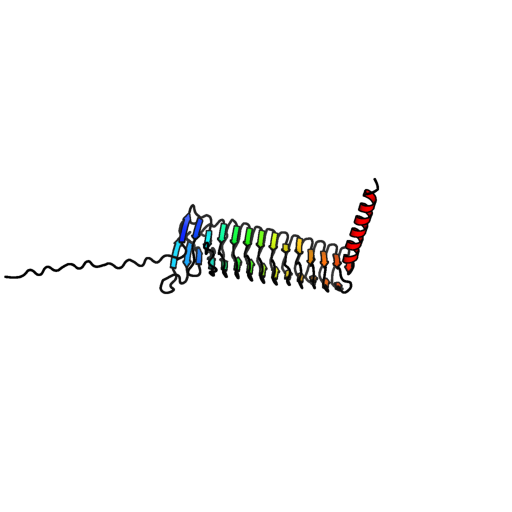.978 1.00 85.44 88 GLU A C 1
ATOM 633 O O . GLU A 1 88 ? -23.590 -2.150 3.412 1.00 85.44 88 GLU A O 1
ATOM 638 N N . ALA A 1 89 ? -23.025 -3.218 5.304 1.00 92.88 89 ALA A N 1
ATOM 639 C CA . ALA A 1 89 ? -22.956 -1.989 6.087 1.00 92.88 89 ALA A CA 1
ATOM 640 C C . ALA A 1 89 ? -21.543 -1.410 6.017 1.00 92.88 89 ALA A C 1
ATOM 642 O O . ALA A 1 89 ? -20.571 -2.117 5.811 1.00 92.88 89 ALA A O 1
ATOM 643 N N . ASN A 1 90 ? -21.452 -0.092 6.144 1.00 95.44 90 ASN A N 1
ATOM 644 C CA . ASN A 1 90 ? -20.179 0.605 6.064 1.00 95.44 90 ASN A CA 1
ATOM 645 C C . ASN A 1 90 ? -19.597 0.718 7.473 1.00 95.44 90 ASN A C 1
ATOM 647 O O . ASN A 1 90 ? -20.142 1.468 8.292 1.00 95.44 90 ASN A O 1
ATOM 651 N N . ASP A 1 91 ? -18.483 0.042 7.735 1.00 96.81 91 ASP A N 1
ATOM 652 C CA . ASP A 1 91 ? -17.787 0.116 9.014 1.00 96.81 91 ASP A CA 1
ATOM 653 C C . ASP A 1 91 ? -16.640 1.131 8.994 1.00 96.81 91 ASP A C 1
ATOM 655 O O . ASP A 1 91 ? -15.851 1.233 8.058 1.00 96.81 91 ASP A O 1
ATOM 659 N N . VAL A 1 92 ? -16.504 1.891 10.078 1.00 97.81 92 VAL A N 1
ATOM 660 C CA . VAL A 1 92 ? -15.406 2.850 10.262 1.00 97.81 92 VAL A CA 1
ATOM 661 C C . VAL A 1 92 ? -14.725 2.545 11.583 1.00 97.81 92 VAL A C 1
ATOM 663 O O . VAL A 1 92 ? -15.353 2.660 12.635 1.00 97.81 92 VAL A O 1
ATOM 666 N N . VAL A 1 93 ? -13.444 2.187 11.541 1.00 98.50 93 VAL A N 1
ATOM 667 C CA . VAL A 1 93 ? -12.646 1.832 12.716 1.00 98.50 93 VAL A CA 1
ATOM 668 C C . VAL A 1 93 ? -11.383 2.688 12.786 1.00 98.50 93 VAL A C 1
ATOM 670 O O . VAL A 1 93 ? -10.561 2.666 11.881 1.00 98.50 93 VAL A O 1
ATOM 673 N N . SER A 1 94 ? -11.175 3.406 13.885 1.00 98.62 94 SER A N 1
ATOM 674 C CA . SER A 1 94 ? -9.910 4.107 14.153 1.00 98.62 94 SER A CA 1
ATOM 675 C C . SER A 1 94 ? -9.231 3.533 15.388 1.00 98.62 94 SER A C 1
ATOM 677 O O . SER A 1 94 ? -9.870 3.421 16.439 1.00 98.62 94 SER A O 1
ATOM 679 N N . ILE A 1 95 ? -7.946 3.209 15.292 1.00 98.69 95 ILE A N 1
ATOM 680 C CA . ILE A 1 95 ? -7.154 2.643 16.385 1.00 98.69 95 ILE A CA 1
ATOM 681 C C . ILE A 1 95 ? -5.999 3.596 16.691 1.00 98.69 95 ILE A C 1
ATOM 683 O O . ILE A 1 95 ? -5.046 3.658 15.929 1.00 98.69 95 ILE A O 1
ATOM 687 N N . ASP A 1 96 ? -6.065 4.305 17.815 1.00 98.56 96 ASP A N 1
ATOM 688 C CA . ASP A 1 96 ? -5.013 5.208 18.287 1.00 98.56 96 ASP A CA 1
ATOM 689 C C . ASP A 1 96 ? -4.219 4.551 19.424 1.00 98.56 96 ASP A C 1
ATOM 691 O O . ASP A 1 96 ? -4.717 4.404 20.546 1.00 98.56 96 ASP A O 1
ATOM 695 N N . LEU A 1 97 ? -2.976 4.156 19.137 1.00 98.25 97 LEU A N 1
ATOM 696 C CA . LEU A 1 97 ? -2.041 3.572 20.107 1.00 98.25 97 LEU A CA 1
ATOM 697 C C . LEU A 1 97 ? -0.893 4.529 20.458 1.00 98.25 97 LEU A C 1
ATOM 699 O O . LEU A 1 97 ? 0.123 4.110 21.018 1.00 98.25 97 LEU A O 1
ATOM 703 N N . SER A 1 98 ? -1.037 5.825 20.169 1.00 97.94 98 SER A N 1
ATOM 704 C CA . SER A 1 98 ? 0.020 6.829 20.350 1.00 97.94 98 SER A CA 1
ATOM 705 C C . SER A 1 98 ? 0.530 6.951 21.792 1.00 97.94 98 SER A C 1
ATOM 707 O O . SER A 1 98 ? 1.693 7.301 22.016 1.00 97.94 98 SER A O 1
ATOM 709 N N . ALA A 1 99 ? -0.299 6.626 22.789 1.00 97.88 99 ALA A N 1
ATOM 710 C CA . ALA A 1 99 ? 0.111 6.636 24.192 1.00 97.88 99 ALA A CA 1
ATOM 711 C C . ALA A 1 99 ? 1.058 5.476 24.561 1.00 97.88 99 ALA A C 1
ATOM 713 O O . ALA A 1 99 ? 1.775 5.584 25.563 1.00 97.88 99 ALA A O 1
ATOM 714 N N . ASN A 1 100 ? 1.092 4.409 23.751 1.00 96.31 100 ASN A N 1
ATOM 715 C CA . ASN A 1 100 ? 2.001 3.264 23.848 1.00 96.31 100 ASN A CA 1
ATOM 716 C C . ASN A 1 100 ? 2.119 2.680 25.273 1.00 96.31 100 ASN A C 1
ATOM 718 O O . ASN A 1 100 ? 3.207 2.370 25.771 1.00 96.31 100 ASN A O 1
ATOM 722 N N . SER A 1 101 ? 0.991 2.602 25.975 1.00 97.31 101 SER A N 1
ATOM 723 C CA . SER A 1 101 ? 0.870 2.057 27.327 1.00 97.31 101 SER A CA 1
ATOM 724 C C . SER A 1 101 ? 0.264 0.653 27.347 1.00 97.31 101 SER A C 1
ATOM 726 O O . SER A 1 101 ? 0.487 -0.100 28.301 1.00 97.31 101 SER A O 1
ATOM 728 N N . VAL A 1 102 ? -0.446 0.283 26.280 1.00 96.50 102 VAL A N 1
ATOM 729 C CA . VAL A 1 102 ? -0.974 -1.059 26.030 1.00 96.50 102 VAL A CA 1
ATOM 730 C C . VAL A 1 102 ? -0.094 -1.764 24.999 1.00 96.50 102 VAL A C 1
ATOM 732 O O . VAL A 1 102 ? 0.100 -1.274 23.894 1.00 96.50 102 VAL A O 1
ATOM 735 N N . ALA A 1 103 ? 0.438 -2.934 25.359 1.00 96.06 103 ALA A N 1
ATOM 736 C CA . ALA A 1 103 ? 1.155 -3.778 24.410 1.00 96.06 103 ALA A CA 1
ATOM 737 C C . ALA A 1 103 ? 0.141 -4.528 23.540 1.00 96.06 103 ALA A C 1
ATOM 739 O O . ALA A 1 103 ? -0.651 -5.308 24.078 1.00 96.06 103 ALA A O 1
ATOM 740 N N . VAL A 1 104 ? 0.188 -4.286 22.231 1.00 98.19 104 VAL A N 1
ATOM 741 C CA . VAL A 1 104 ? -0.607 -4.999 21.230 1.00 98.19 104 VAL A CA 1
ATOM 742 C C . VAL A 1 104 ? 0.337 -5.818 20.353 1.00 98.19 104 VAL A C 1
ATOM 744 O O . VAL A 1 104 ? 1.307 -5.273 19.825 1.00 98.19 104 VAL A O 1
ATOM 747 N N . ASP A 1 105 ? 0.083 -7.121 20.226 1.00 98.19 105 ASP A N 1
ATOM 748 C CA . ASP A 1 105 ? 0.845 -7.988 19.328 1.00 98.19 105 ASP A CA 1
ATOM 749 C C . ASP A 1 105 ? 0.279 -7.886 17.915 1.00 98.19 105 ASP A C 1
ATOM 751 O O . ASP A 1 105 ? 0.870 -7.219 17.072 1.00 98.19 105 ASP A O 1
ATOM 755 N N . THR A 1 106 ? -0.902 -8.451 17.669 1.00 98.56 106 THR A N 1
ATOM 756 C CA . THR A 1 106 ? -1.538 -8.427 16.346 1.00 98.56 106 THR A CA 1
ATOM 757 C C . THR A 1 106 ? -2.824 -7.610 16.356 1.00 98.56 106 THR A C 1
ATOM 759 O O . THR A 1 106 ? -3.602 -7.649 17.313 1.00 98.56 106 THR A O 1
ATOM 762 N N . ILE A 1 107 ? -3.092 -6.913 15.252 1.00 98.75 107 ILE A N 1
ATOM 763 C CA . ILE A 1 107 ? -4.421 -6.385 14.942 1.00 98.75 107 ILE A CA 1
ATOM 764 C C . ILE A 1 107 ? -5.000 -7.215 13.801 1.00 98.75 107 ILE A C 1
ATOM 766 O O . ILE A 1 107 ? -4.446 -7.262 12.704 1.00 98.75 107 ILE A O 1
ATOM 770 N N . PHE A 1 108 ? -6.134 -7.861 14.053 1.00 98.75 108 PHE A N 1
ATOM 771 C CA . PHE A 1 108 ? -6.918 -8.546 13.034 1.00 98.75 108 PHE A CA 1
ATOM 772 C C . PHE A 1 108 ? -8.267 -7.852 12.887 1.00 98.75 108 PHE A C 1
ATOM 774 O O . PHE A 1 108 ? -9.020 -7.784 13.854 1.00 98.75 108 PHE A O 1
ATOM 781 N N . ALA A 1 109 ? -8.591 -7.390 11.684 1.00 98.44 109 ALA A N 1
ATOM 782 C CA . ALA A 1 109 ? -9.872 -6.782 11.360 1.00 98.44 109 ALA A CA 1
ATOM 783 C C . ALA A 1 109 ? -10.532 -7.507 10.185 1.00 98.44 109 ALA A C 1
ATOM 785 O O . ALA A 1 109 ? -9.967 -7.588 9.097 1.00 98.44 109 ALA A O 1
ATOM 786 N N . ALA A 1 110 ? -11.733 -8.027 10.405 1.00 97.69 110 ALA A N 1
ATOM 787 C CA . ALA A 1 110 ? -12.652 -8.471 9.370 1.00 97.69 110 ALA A CA 1
ATOM 788 C C . ALA A 1 110 ? -13.878 -7.554 9.410 1.00 97.69 110 ALA A C 1
ATOM 790 O O . ALA A 1 110 ? -14.583 -7.546 10.418 1.00 97.69 110 ALA A O 1
ATOM 791 N N . LEU A 1 111 ? -14.080 -6.775 8.346 1.00 96.75 111 LEU A N 1
ATOM 792 C CA . LEU A 1 111 ? -15.062 -5.684 8.296 1.00 96.75 111 LEU A CA 1
ATOM 793 C C . LEU A 1 111 ? -16.311 -6.027 7.466 1.00 96.75 111 LEU A C 1
ATOM 795 O O . LEU A 1 111 ? -17.205 -5.216 7.345 1.00 96.75 111 LEU A O 1
ATOM 799 N N . GLY A 1 112 ? -16.406 -7.239 6.912 1.00 95.38 112 GLY A N 1
ATOM 800 C CA . GLY A 1 112 ? -17.585 -7.628 6.131 1.00 95.38 112 GLY A CA 1
ATOM 801 C C . GLY A 1 112 ? -17.599 -7.003 4.734 1.00 95.38 112 GLY A C 1
ATOM 802 O O . GLY A 1 112 ? -16.540 -6.863 4.134 1.00 95.38 112 GLY A O 1
ATOM 803 N N . GLY A 1 113 ? -18.794 -6.767 4.179 1.00 94.25 113 GLY A N 1
ATOM 804 C CA . GLY A 1 113 ? -18.974 -6.011 2.927 1.00 94.25 113 GLY A CA 1
ATOM 805 C C . GLY A 1 113 ? -19.233 -4.533 3.221 1.00 94.25 113 GLY A C 1
ATOM 806 O O . GLY A 1 113 ? -19.018 -4.108 4.342 1.00 94.25 113 GLY A O 1
ATOM 807 N N . GLY A 1 114 ? -19.730 -3.773 2.245 1.00 96.38 114 GLY A N 1
ATOM 808 C CA . GLY A 1 114 ? -19.924 -2.326 2.386 1.00 96.38 114 GLY A CA 1
ATOM 809 C C . GLY A 1 114 ? -18.622 -1.534 2.244 1.00 96.38 114 GLY A C 1
ATOM 810 O O . GLY A 1 114 ? -17.556 -2.104 2.041 1.00 96.38 114 GLY A O 1
ATOM 811 N N . ASP A 1 115 ? -18.717 -0.205 2.306 1.00 97.62 115 ASP A N 1
ATOM 812 C CA . ASP A 1 115 ? -17.549 0.678 2.192 1.00 97.62 115 ASP A CA 1
ATOM 813 C C . ASP A 1 115 ? -16.889 0.828 3.566 1.00 97.62 115 ASP A C 1
ATOM 815 O O . ASP A 1 115 ? -17.352 1.625 4.396 1.00 97.62 115 ASP A O 1
ATOM 819 N N . ASN A 1 116 ? -15.831 0.062 3.829 1.00 97.88 116 ASN A N 1
ATOM 820 C CA . ASN A 1 116 ? -15.208 0.040 5.145 1.00 97.88 116 ASN A CA 1
ATOM 821 C C . ASN A 1 116 ? -13.971 0.929 5.223 1.00 97.88 116 ASN A C 1
ATOM 823 O O . ASN A 1 116 ? -13.297 1.227 4.243 1.00 97.88 116 ASN A O 1
ATOM 827 N N . SER A 1 117 ? -13.611 1.352 6.428 1.00 98.50 117 SER A N 1
ATOM 828 C CA . SER A 1 117 ? -12.353 2.056 6.662 1.00 98.50 117 SER A CA 1
ATOM 829 C C . SER A 1 117 ? -11.730 1.653 7.984 1.00 98.50 117 SER A C 1
ATOM 831 O O . SER A 1 117 ? -12.411 1.563 9.005 1.00 98.50 117 SER A O 1
ATOM 833 N N . ILE A 1 118 ? -10.417 1.436 7.970 1.00 98.75 118 ILE A N 1
ATOM 834 C CA . ILE A 1 118 ? -9.621 1.216 9.172 1.00 98.75 118 ILE A CA 1
ATOM 835 C C . ILE A 1 118 ? -8.358 2.078 9.167 1.00 98.75 118 ILE A C 1
ATOM 837 O O . ILE A 1 118 ? -7.613 2.094 8.185 1.00 98.75 118 ILE A O 1
ATOM 841 N N . SER A 1 119 ? -8.103 2.771 10.278 1.00 98.75 119 SER A N 1
ATOM 842 C CA . SER A 1 119 ? -6.844 3.479 10.529 1.00 98.75 119 SER A CA 1
ATOM 843 C C . SER A 1 119 ? -6.113 2.924 11.749 1.00 98.75 119 SER A C 1
ATOM 845 O O . SER A 1 119 ? -6.726 2.614 12.774 1.00 98.75 119 SER A O 1
ATOM 847 N N . LEU A 1 120 ? -4.789 2.816 11.633 1.00 98.62 120 LEU A N 1
ATOM 848 C CA . LEU A 1 120 ? -3.863 2.658 12.748 1.00 98.62 120 LEU A CA 1
ATOM 849 C C . LEU A 1 120 ? -3.069 3.958 12.906 1.00 98.62 120 LEU A C 1
ATOM 851 O O . LEU A 1 120 ? -2.257 4.308 12.050 1.00 98.62 120 LEU A O 1
ATOM 855 N N . ASP A 1 121 ? -3.312 4.645 14.013 1.00 98.25 121 ASP A N 1
ATOM 856 C CA . ASP A 1 121 ? -2.765 5.948 14.353 1.00 98.25 121 ASP A CA 1
ATOM 857 C C . ASP A 1 121 ? -1.789 5.824 15.532 1.00 98.25 121 ASP A C 1
ATOM 859 O O . ASP A 1 121 ? -2.161 5.490 16.659 1.00 98.25 121 ASP A O 1
ATOM 863 N N . GLY A 1 122 ? -0.513 6.116 15.281 1.00 95.31 122 GLY A N 1
ATOM 864 C CA . GLY A 1 122 ? 0.523 6.097 16.310 1.00 95.31 122 GLY A CA 1
ATOM 865 C C . GLY A 1 122 ? 0.823 4.719 16.918 1.00 95.31 122 GLY A C 1
ATOM 866 O O . GLY A 1 122 ? 0.178 3.706 16.650 1.00 95.31 122 GLY A O 1
ATOM 867 N N . GLY A 1 123 ? 1.819 4.696 17.803 1.00 96.31 123 GLY A N 1
ATOM 868 C CA . GLY A 1 123 ? 2.158 3.515 18.596 1.00 96.31 123 GLY A CA 1
ATOM 869 C C . GLY A 1 123 ? 2.902 2.429 17.820 1.00 96.31 123 GLY A C 1
ATOM 870 O O . GLY A 1 123 ? 3.352 2.613 16.691 1.00 96.31 123 GLY A O 1
ATOM 871 N N . THR A 1 124 ? 3.089 1.283 18.470 1.00 97.19 124 THR A N 1
ATOM 872 C CA . THR A 1 124 ? 3.776 0.133 17.877 1.00 97.19 124 THR A CA 1
ATOM 873 C C . THR A 1 124 ? 3.001 -1.134 18.185 1.00 97.19 124 THR A C 1
ATOM 875 O O . THR A 1 124 ? 2.755 -1.426 19.356 1.00 97.19 124 THR A O 1
ATOM 878 N N . ILE A 1 125 ? 2.678 -1.907 17.150 1.00 98.12 125 ILE A N 1
ATOM 879 C CA . ILE A 1 125 ? 2.248 -3.299 17.310 1.00 98.12 125 ILE A CA 1
ATOM 880 C C . ILE A 1 125 ? 3.436 -4.222 17.038 1.00 98.12 125 ILE A C 1
ATOM 882 O O . ILE A 1 125 ? 4.218 -3.969 16.122 1.00 98.12 125 ILE A O 1
ATOM 886 N N . THR A 1 126 ? 3.640 -5.264 17.848 1.00 98.38 126 THR A N 1
ATOM 887 C CA . THR A 1 126 ? 4.832 -6.132 17.706 1.00 98.38 126 THR A CA 1
ATOM 888 C C . THR A 1 126 ? 4.692 -7.216 16.639 1.00 98.38 126 THR A C 1
ATOM 890 O O . THR A 1 126 ? 5.694 -7.801 16.218 1.00 98.38 126 THR A O 1
ATOM 893 N N . GLY A 1 127 ? 3.461 -7.491 16.225 1.00 98.56 127 GLY A N 1
ATOM 894 C CA . GLY A 1 127 ? 3.070 -8.501 15.257 1.00 98.56 127 GLY A CA 1
ATOM 895 C C . GLY A 1 127 ? 2.518 -7.884 13.979 1.00 98.56 127 GLY A C 1
ATOM 896 O O . GLY A 1 127 ? 3.070 -6.911 13.461 1.00 98.56 127 GLY A O 1
ATOM 897 N N . ASP A 1 128 ? 1.461 -8.502 13.456 1.00 98.81 128 ASP A N 1
ATOM 898 C CA . ASP A 1 128 ? 0.903 -8.184 12.144 1.00 98.81 128 ASP A CA 1
ATOM 899 C C . ASP A 1 128 ? -0.274 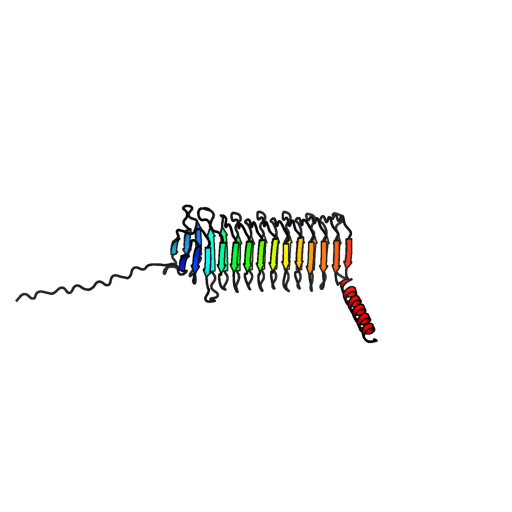-7.200 12.236 1.00 98.81 128 ASP A C 1
ATOM 901 O O . ASP A 1 128 ? -1.040 -7.194 13.204 1.00 98.81 128 ASP A O 1
ATOM 905 N N . LEU A 1 129 ? -0.482 -6.431 11.167 1.00 98.81 129 LEU A N 1
ATOM 906 C CA . LEU A 1 129 ? -1.767 -5.799 10.870 1.00 98.81 129 LEU A CA 1
ATOM 907 C C . LEU A 1 129 ? -2.428 -6.571 9.727 1.00 98.81 129 LEU A C 1
ATOM 909 O O . LEU A 1 129 ? -1.942 -6.569 8.597 1.00 98.81 129 LEU A O 1
ATOM 913 N N . ILE A 1 130 ? -3.550 -7.224 10.012 1.00 98.88 130 ILE A N 1
ATOM 914 C CA . ILE A 1 130 ? -4.293 -8.030 9.044 1.00 98.88 130 ILE A CA 1
ATOM 915 C C . ILE A 1 130 ? -5.684 -7.433 8.880 1.00 98.88 130 ILE A C 1
ATOM 917 O O . ILE A 1 130 ? -6.490 -7.477 9.807 1.00 98.88 130 ILE A O 1
ATOM 921 N N . VAL A 1 131 ? -5.987 -6.941 7.682 1.00 98.69 131 VAL A N 1
ATOM 922 C CA . VAL A 1 131 ? -7.286 -6.363 7.331 1.00 98.69 131 VAL A CA 1
ATOM 923 C C . VAL A 1 131 ? -7.946 -7.187 6.232 1.00 98.69 131 VAL A C 1
ATOM 925 O O . VAL A 1 131 ? -7.327 -7.532 5.221 1.00 98.69 131 VAL A O 1
ATOM 928 N N . ARG A 1 132 ? -9.219 -7.513 6.439 1.00 98.25 132 ARG A N 1
ATOM 929 C CA . ARG A 1 132 ? -10.089 -8.177 5.474 1.00 98.25 132 ARG A CA 1
ATOM 930 C C . ARG A 1 132 ? -11.352 -7.355 5.278 1.00 98.25 132 ARG A C 1
ATOM 932 O O . ARG A 1 132 ? -12.200 -7.321 6.170 1.00 98.25 132 ARG A O 1
ATOM 939 N N . GLY A 1 133 ? -11.427 -6.741 4.110 1.00 96.44 133 GLY A N 1
ATOM 940 C CA . GLY A 1 133 ? -12.638 -6.170 3.549 1.00 96.44 133 GLY A CA 1
ATOM 941 C C . GLY A 1 133 ? -13.427 -7.197 2.738 1.00 96.44 133 GLY A C 1
ATOM 942 O O . GLY A 1 133 ? -13.135 -8.406 2.778 1.00 96.44 133 GLY A O 1
ATOM 943 N N . GLY A 1 134 ? -14.425 -6.715 2.012 1.00 95.12 134 GLY A N 1
ATOM 944 C CA . GLY A 1 134 ? -15.405 -7.525 1.296 1.00 95.12 134 GLY A CA 1
ATOM 945 C C . GLY A 1 134 ? -15.727 -6.942 -0.068 1.00 95.12 134 GLY A C 1
ATOM 946 O O . GLY A 1 134 ? -14.829 -6.660 -0.840 1.00 95.12 134 GLY A O 1
ATOM 947 N N . ASP A 1 135 ? -17.007 -6.861 -0.417 1.00 96.12 135 ASP A N 1
ATOM 948 C CA . ASP A 1 135 ? -17.419 -6.066 -1.574 1.00 96.12 135 ASP A CA 1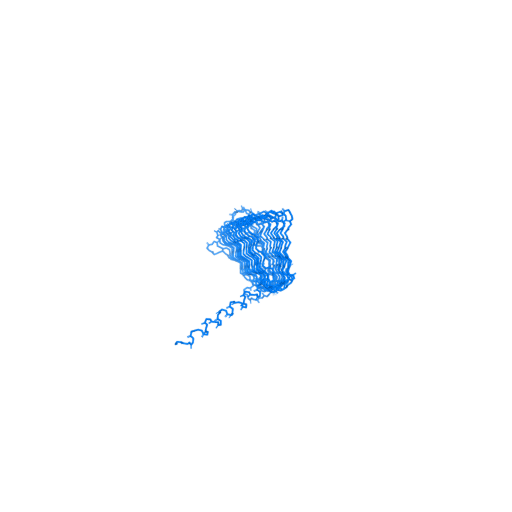
ATOM 949 C C . ASP A 1 135 ? -17.763 -4.656 -1.073 1.00 96.12 135 ASP A C 1
ATOM 951 O O . ASP A 1 135 ? -18.588 -4.540 -0.167 1.00 96.12 135 ASP A O 1
ATOM 955 N N . GLY A 1 136 ? -17.193 -3.618 -1.679 1.00 97.62 136 GLY A N 1
ATOM 956 C CA . GLY A 1 136 ? -17.388 -2.209 -1.339 1.00 97.62 136 GLY A CA 1
ATOM 957 C C . GLY A 1 136 ? -16.085 -1.411 -1.440 1.00 97.62 136 GLY A C 1
ATOM 958 O O . GLY A 1 136 ? -15.028 -1.955 -1.733 1.00 97.62 136 GLY A O 1
ATOM 959 N N . HIS A 1 137 ? -16.160 -0.097 -1.253 1.00 98.38 137 HIS A N 1
ATOM 960 C CA . HIS A 1 137 ? -14.984 0.772 -1.307 1.00 98.38 137 HIS A CA 1
ATOM 961 C C . HIS A 1 137 ? -14.243 0.759 0.032 1.00 98.38 137 HIS A C 1
ATOM 963 O O . HIS A 1 137 ? -14.584 1.525 0.939 1.00 98.38 137 HIS A O 1
ATOM 969 N N . ASP A 1 138 ? -13.225 -0.091 0.165 1.00 98.56 138 ASP A N 1
ATOM 970 C CA . ASP A 1 138 ? -12.511 -0.248 1.428 1.00 98.56 138 ASP A CA 1
ATOM 971 C C . ASP A 1 138 ? -11.265 0.647 1.528 1.00 98.56 138 ASP A C 1
ATOM 973 O O . ASP A 1 138 ? -10.535 0.881 0.566 1.00 98.56 138 ASP A O 1
ATOM 977 N N . THR A 1 139 ? -10.979 1.150 2.731 1.00 98.81 139 THR A N 1
ATOM 978 C CA . THR A 1 139 ? -9.821 2.004 3.026 1.00 98.81 139 THR A CA 1
ATOM 979 C C . THR A 1 139 ? -8.978 1.449 4.174 1.00 98.81 139 THR A C 1
ATOM 981 O O . THR A 1 139 ? -9.485 1.191 5.265 1.00 98.81 139 THR A O 1
ATOM 984 N N . VAL A 1 140 ? -7.663 1.342 3.975 1.00 98.88 140 VAL A N 1
ATOM 985 C CA . VAL A 1 140 ? -6.686 0.974 5.013 1.00 98.88 140 VAL A CA 1
ATOM 986 C C . VAL A 1 140 ? -5.629 2.060 5.141 1.00 98.88 140 VAL A C 1
ATOM 988 O O . VAL A 1 140 ? -4.981 2.414 4.157 1.00 98.88 140 VAL A O 1
ATOM 991 N N . VAL A 1 141 ? -5.417 2.562 6.358 1.00 98.88 141 VAL A N 1
ATOM 992 C CA . VAL A 1 141 ? -4.390 3.569 6.651 1.00 98.88 141 VAL A CA 1
ATOM 993 C C . VAL A 1 141 ? -3.491 3.113 7.797 1.00 98.88 141 VAL A C 1
ATOM 995 O O . VAL A 1 141 ? -3.970 2.806 8.886 1.00 98.88 141 VAL A O 1
ATOM 998 N N . VAL A 1 142 ? -2.178 3.131 7.569 1.00 98.75 142 VAL A N 1
ATOM 999 C CA . VAL A 1 142 ? -1.153 3.099 8.624 1.00 98.75 142 VAL A CA 1
ATOM 1000 C C . VAL A 1 142 ? -0.528 4.487 8.674 1.00 98.75 142 VAL A C 1
ATOM 1002 O O . VAL A 1 142 ? 0.191 4.858 7.749 1.00 98.75 142 VAL A O 1
ATOM 1005 N N . ALA A 1 143 ? -0.849 5.281 9.695 1.00 98.69 143 ALA A N 1
ATOM 1006 C CA . ALA A 1 143 ? -0.417 6.675 9.791 1.00 98.69 143 ALA A CA 1
ATOM 1007 C C . ALA A 1 143 ? 1.099 6.813 10.025 1.00 98.69 143 ALA A C 1
ATOM 1009 O O . ALA A 1 143 ? 1.734 5.876 10.497 1.00 98.69 143 ALA A O 1
ATOM 1010 N N . GLU A 1 144 ? 1.659 7.996 9.742 1.00 98.06 144 GLU A N 1
ATOM 1011 C CA . GLU A 1 144 ? 3.100 8.319 9.851 1.00 98.06 144 GLU A CA 1
ATOM 1012 C C . GLU A 1 144 ? 3.731 7.879 11.182 1.00 98.06 144 GLU A C 1
ATOM 1014 O O . GLU A 1 144 ? 4.791 7.264 11.202 1.00 98.06 144 GLU A O 1
ATOM 1019 N N . ASP A 1 145 ? 3.055 8.136 12.304 1.00 97.69 145 ASP A N 1
ATOM 1020 C CA . ASP A 1 145 ? 3.580 7.828 13.640 1.00 97.69 145 ASP A CA 1
ATOM 1021 C C . ASP A 1 145 ? 3.362 6.361 14.077 1.00 97.69 145 ASP A C 1
ATOM 1023 O O . ASP A 1 145 ? 3.706 5.996 15.208 1.00 97.69 145 ASP A O 1
ATOM 1027 N N . ALA A 1 146 ? 2.736 5.526 13.241 1.00 98.44 146 ALA A N 1
ATOM 1028 C CA . ALA A 1 146 ? 2.477 4.120 13.539 1.00 98.44 146 ALA A CA 1
ATOM 1029 C C . ALA A 1 146 ? 3.620 3.211 13.058 1.00 98.44 146 ALA A C 1
ATOM 1031 O O . ALA A 1 146 ? 4.242 3.446 12.024 1.00 98.44 146 ALA A O 1
ATOM 1032 N N . SER A 1 147 ? 3.862 2.124 13.794 1.00 98.56 147 SER A N 1
ATOM 1033 C CA . SER A 1 147 ? 4.831 1.090 13.421 1.00 98.56 147 SER A CA 1
ATOM 1034 C C . SER A 1 147 ? 4.248 -0.316 13.578 1.00 98.56 147 SER A C 1
ATOM 1036 O O . SER A 1 147 ? 3.671 -0.656 14.617 1.00 98.56 147 SER A O 1
ATOM 1038 N N . VAL A 1 148 ? 4.423 -1.142 12.545 1.00 98.81 148 VAL A N 1
ATOM 1039 C CA . VAL A 1 148 ? 4.046 -2.561 12.511 1.00 98.81 148 VAL A CA 1
ATOM 1040 C C . VAL A 1 148 ? 5.312 -3.416 12.528 1.00 98.81 148 VAL A C 1
ATOM 1042 O O . VAL A 1 148 ? 6.102 -3.392 11.587 1.00 98.81 148 VAL A O 1
ATOM 1045 N N . GLY A 1 149 ? 5.513 -4.180 13.604 1.00 98.62 149 GLY A N 1
ATOM 1046 C CA . GLY A 1 149 ? 6.736 -4.955 13.843 1.00 98.62 149 GLY A CA 1
ATOM 1047 C C . GLY A 1 149 ? 6.912 -6.187 12.946 1.00 98.62 149 GLY A C 1
ATOM 1048 O O . GLY A 1 149 ? 8.013 -6.740 12.866 1.00 98.62 149 GLY A O 1
ATOM 1049 N N . GLN A 1 150 ? 5.851 -6.642 12.276 1.00 98.69 150 GLN A N 1
ATOM 1050 C CA . GLN A 1 150 ? 5.906 -7.714 11.280 1.00 98.69 150 GLN A CA 1
ATOM 1051 C C . GLN A 1 150 ? 5.219 -7.285 9.978 1.00 98.69 150 GLN A C 1
ATOM 1053 O O . GLN A 1 150 ? 5.652 -6.313 9.363 1.00 98.69 150 GLN A O 1
ATOM 1058 N N . ASP A 1 151 ? 4.223 -8.027 9.496 1.00 98.81 151 ASP A N 1
ATOM 1059 C CA . ASP A 1 151 ? 3.655 -7.833 8.169 1.00 98.81 151 ASP A CA 1
ATOM 1060 C C . ASP A 1 151 ? 2.377 -6.971 8.214 1.00 98.81 151 ASP A C 1
ATOM 1062 O O . ASP A 1 151 ? 1.576 -7.036 9.148 1.00 98.81 151 ASP A O 1
ATOM 1066 N N . VAL A 1 152 ? 2.139 -6.209 7.144 1.00 98.88 152 VAL A N 1
ATOM 1067 C CA . VAL A 1 152 ? 0.822 -5.632 6.837 1.00 98.88 152 VAL A CA 1
ATOM 1068 C C . VAL A 1 152 ? 0.193 -6.450 5.716 1.00 98.88 152 VAL A C 1
ATOM 1070 O O . VAL A 1 152 ? 0.770 -6.593 4.634 1.00 98.88 152 VAL A O 1
ATOM 1073 N N . MET A 1 153 ? -0.999 -6.989 5.961 1.00 98.88 153 MET A N 1
ATOM 1074 C CA . MET A 1 153 ? -1.765 -7.770 4.993 1.00 98.88 153 MET A CA 1
ATOM 1075 C C . MET A 1 153 ? -3.161 -7.174 4.813 1.00 98.88 153 MET A C 1
ATOM 1077 O O . MET A 1 153 ? -3.991 -7.281 5.712 1.00 98.88 153 MET A O 1
ATOM 1081 N N . ALA A 1 154 ? -3.441 -6.612 3.639 1.00 98.75 154 ALA A N 1
ATOM 1082 C CA . ALA A 1 154 ? -4.761 -6.113 3.261 1.00 98.75 154 ALA A CA 1
ATOM 1083 C C . ALA A 1 154 ? -5.370 -7.009 2.172 1.00 98.75 154 ALA A C 1
ATOM 1085 O O . ALA A 1 154 ? -4.739 -7.302 1.155 1.00 98.75 154 ALA A O 1
ATOM 1086 N N . SER A 1 155 ? -6.584 -7.504 2.399 1.00 98.62 155 SER A N 1
ATOM 1087 C CA . SER A 1 155 ? -7.385 -8.217 1.397 1.00 98.62 155 SER A CA 1
ATOM 1088 C C . SER A 1 155 ? -8.753 -7.560 1.309 1.00 98.62 155 SER A C 1
ATOM 1090 O O . SER A 1 155 ? -9.574 -7.802 2.188 1.00 98.62 155 SER A O 1
ATOM 1092 N N . LEU A 1 156 ? -8.960 -6.718 0.298 1.00 98.25 156 LEU A N 1
ATOM 1093 C CA . LEU A 1 156 ? -10.056 -5.740 0.271 1.00 98.25 156 LEU A CA 1
ATOM 1094 C C . LEU A 1 156 ? -11.196 -6.099 -0.690 1.00 98.25 156 LEU A C 1
ATOM 1096 O O . LEU A 1 156 ? -12.202 -5.426 -0.706 1.00 98.25 156 LEU A O 1
ATOM 1100 N N . GLY A 1 157 ? -11.077 -7.201 -1.437 1.00 97.75 157 GLY A N 1
ATOM 1101 C CA . GLY A 1 157 ? -12.156 -7.660 -2.319 1.00 97.75 157 GLY A CA 1
ATOM 1102 C C . GLY A 1 157 ? -12.492 -6.655 -3.426 1.00 97.75 157 GLY A C 1
ATOM 1103 O O . GLY A 1 157 ? -11.578 -6.026 -3.948 1.00 97.75 157 GLY A O 1
ATOM 1104 N N . ASN A 1 158 ? -13.752 -6.599 -3.864 1.00 98.06 158 ASN A N 1
ATOM 1105 C CA . ASN A 1 158 ? -14.151 -5.780 -5.018 1.00 98.06 158 ASN A CA 1
ATOM 1106 C C . ASN A 1 158 ? -14.600 -4.387 -4.573 1.00 98.06 158 ASN A C 1
ATOM 1108 O O . ASN A 1 158 ? -15.193 -4.262 -3.512 1.00 98.06 158 ASN A O 1
ATOM 1112 N N . GLY A 1 159 ? -14.484 -3.405 -5.457 1.00 98.50 159 GLY A N 1
ATOM 1113 C CA . GLY A 1 159 ? -14.748 -1.993 -5.216 1.00 98.50 159 GLY A CA 1
ATOM 1114 C C . GLY A 1 159 ? -13.464 -1.184 -5.376 1.00 98.50 159 GLY A C 1
ATOM 1115 O O . GLY A 1 159 ? -12.374 -1.739 -5.389 1.00 98.50 159 GLY A O 1
ATOM 1116 N N . ASP A 1 160 ? -13.598 0.130 -5.523 1.00 98.75 160 ASP A N 1
ATOM 1117 C CA . ASP A 1 160 ? -12.452 1.045 -5.606 1.00 98.75 160 ASP A CA 1
ATOM 1118 C C . ASP A 1 160 ? -11.813 1.159 -4.213 1.00 98.75 160 ASP A C 1
ATOM 1120 O O . ASP A 1 160 ? -12.347 1.860 -3.343 1.00 98.75 160 ASP A O 1
ATOM 1124 N N . ASN A 1 161 ? -10.714 0.443 -3.972 1.00 98.75 161 ASN A N 1
ATOM 1125 C CA . ASN A 1 161 ? -10.086 0.382 -2.656 1.00 98.75 161 ASN A CA 1
ATOM 1126 C C . ASN A 1 161 ? -8.924 1.362 -2.526 1.00 98.75 161 ASN A C 1
ATOM 1128 O O . ASN A 1 161 ? -8.228 1.695 -3.481 1.00 98.75 161 ASN A O 1
ATOM 1132 N N . THR A 1 162 ? -8.647 1.793 -1.299 1.00 98.88 162 THR A N 1
ATOM 1133 C CA . THR A 1 162 ? -7.507 2.657 -0.984 1.00 98.88 162 THR A CA 1
ATOM 1134 C C . THR A 1 162 ? -6.646 2.051 0.117 1.00 98.88 162 THR A C 1
ATOM 1136 O O . THR A 1 162 ? -7.117 1.786 1.218 1.00 98.88 162 THR A O 1
ATOM 1139 N N . THR A 1 163 ? -5.347 1.884 -0.129 1.00 98.88 163 THR A N 1
ATOM 1140 C CA . THR A 1 163 ? -4.367 1.537 0.914 1.00 98.88 163 THR A CA 1
ATOM 1141 C C . THR A 1 163 ? -3.285 2.605 1.004 1.00 98.88 163 THR A C 1
ATOM 1143 O O . THR A 1 163 ? -2.589 2.867 0.029 1.00 98.88 163 THR A O 1
ATOM 1146 N N . SER A 1 164 ? -3.106 3.198 2.183 1.00 98.81 164 SER A N 1
ATOM 1147 C CA . SER A 1 164 ? -2.079 4.207 2.449 1.00 98.81 164 SER A CA 1
ATOM 1148 C C . SER A 1 164 ? -1.175 3.761 3.593 1.00 98.81 164 SER A C 1
ATOM 1150 O O . SER A 1 164 ? -1.617 3.629 4.736 1.00 98.81 164 SER A O 1
ATOM 1152 N N . ILE A 1 165 ? 0.097 3.519 3.285 1.00 98.81 165 ILE A N 1
ATOM 1153 C CA . ILE A 1 165 ? 1.126 3.169 4.265 1.00 98.81 165 ILE A CA 1
ATOM 1154 C C . ILE A 1 165 ? 2.044 4.371 4.424 1.00 98.81 165 ILE A C 1
ATOM 1156 O O . ILE A 1 165 ? 2.903 4.627 3.585 1.00 98.81 165 ILE A O 1
ATOM 1160 N N . LEU A 1 166 ? 1.809 5.139 5.482 1.00 98.75 166 LEU A N 1
ATOM 1161 C CA . LEU A 1 166 ? 2.568 6.340 5.818 1.00 98.75 166 LEU A CA 1
ATOM 1162 C C . LEU A 1 166 ? 3.573 6.073 6.945 1.00 98.75 166 LEU A C 1
ATOM 1164 O O . LEU A 1 166 ? 4.611 6.721 6.982 1.00 98.75 166 LEU A O 1
ATOM 1168 N N . GLY A 1 167 ? 3.271 5.119 7.830 1.00 98.50 167 GLY A N 1
ATOM 1169 C CA . GLY A 1 167 ? 4.163 4.659 8.897 1.00 98.50 167 GLY A CA 1
ATOM 1170 C C . GLY A 1 167 ? 5.090 3.509 8.495 1.00 98.50 167 GLY A C 1
ATOM 1171 O O . GLY A 1 167 ? 5.146 3.090 7.336 1.00 98.50 167 GLY A O 1
ATOM 1172 N N . ASP A 1 168 ? 5.797 2.968 9.485 1.00 98.75 168 ASP A N 1
ATOM 1173 C CA . ASP A 1 168 ? 6.813 1.930 9.289 1.00 98.75 168 ASP A CA 1
ATOM 1174 C C . ASP A 1 168 ? 6.236 0.508 9.346 1.00 98.75 168 ASP A C 1
ATOM 1176 O O . ASP A 1 168 ? 5.399 0.176 10.190 1.00 98.75 168 ASP A O 1
ATOM 1180 N N . VAL A 1 169 ? 6.758 -0.371 8.488 1.00 98.81 169 VAL A N 1
ATOM 1181 C CA . VAL A 1 169 ? 6.476 -1.813 8.484 1.00 98.81 169 VAL A CA 1
ATOM 1182 C C . VAL A 1 169 ? 7.801 -2.570 8.480 1.00 98.81 169 VAL A C 1
ATOM 1184 O O . VAL A 1 169 ? 8.484 -2.646 7.461 1.00 98.81 169 VAL A O 1
ATOM 1187 N N . ASP A 1 170 ? 8.176 -3.179 9.603 1.00 98.81 170 ASP A N 1
ATOM 1188 C CA . ASP A 1 170 ? 9.445 -3.912 9.733 1.00 98.81 170 ASP A CA 1
ATOM 1189 C C . ASP A 1 170 ? 9.503 -5.146 8.805 1.00 98.81 170 ASP A C 1
ATOM 1191 O O . ASP A 1 170 ? 10.575 -5.551 8.333 1.00 98.81 170 ASP A O 1
ATOM 1195 N N . GLY A 1 171 ? 8.346 -5.762 8.546 1.00 98.69 171 GLY A N 1
ATOM 1196 C CA . GLY A 1 171 ? 8.166 -6.919 7.675 1.00 98.69 171 GLY A CA 1
ATOM 1197 C C . GLY A 1 171 ? 7.705 -6.560 6.262 1.00 98.69 171 GLY A C 1
ATOM 1198 O O . GLY A 1 171 ? 8.189 -5.627 5.626 1.00 98.69 171 GLY A O 1
ATOM 1199 N N . ASN A 1 172 ? 6.834 -7.392 5.701 1.00 98.81 172 ASN A N 1
ATOM 1200 C CA . ASN A 1 172 ? 6.363 -7.295 4.324 1.00 98.81 172 ASN A CA 1
ATOM 1201 C C . ASN A 1 172 ? 5.022 -6.563 4.243 1.00 98.81 172 ASN A C 1
ATOM 1203 O O . ASN A 1 172 ? 4.187 -6.666 5.138 1.00 98.81 172 ASN A O 1
ATOM 1207 N N . LEU A 1 173 ? 4.779 -5.932 3.097 1.00 98.88 173 LEU A N 1
ATOM 1208 C CA . LEU A 1 173 ? 3.468 -5.413 2.725 1.00 98.88 173 LEU A CA 1
ATOM 1209 C C . LEU A 1 173 ? 2.854 -6.321 1.656 1.00 98.88 173 LEU A C 1
ATOM 1211 O O . LEU A 1 173 ? 3.447 -6.543 0.595 1.00 98.88 173 LEU A O 1
ATOM 1215 N N . ALA A 1 174 ? 1.668 -6.852 1.934 1.00 98.88 174 ALA A N 1
ATOM 1216 C CA . ALA A 1 174 ? 0.895 -7.659 1.003 1.00 98.88 174 ALA A CA 1
ATOM 1217 C C . ALA A 1 174 ? -0.506 -7.067 0.825 1.00 98.88 174 ALA A C 1
ATOM 1219 O O . ALA A 1 174 ? -1.295 -7.047 1.765 1.00 98.88 174 ALA A O 1
ATOM 1220 N N . ILE A 1 175 ? -0.820 -6.635 -0.393 1.00 98.81 175 ILE A N 1
ATOM 1221 C CA . ILE A 1 175 ? -2.125 -6.079 -0.762 1.00 98.81 175 ILE A CA 1
ATOM 1222 C C . ILE A 1 175 ? -2.747 -6.981 -1.823 1.00 98.81 175 ILE A C 1
ATOM 1224 O O . ILE A 1 175 ? -2.078 -7.408 -2.772 1.00 98.81 175 ILE A O 1
ATOM 1228 N N . ARG A 1 176 ? -4.019 -7.317 -1.630 1.00 98.69 176 ARG A N 1
ATOM 1229 C CA . ARG A 1 176 ? -4.819 -8.077 -2.581 1.00 98.69 176 ARG A CA 1
ATOM 1230 C C . ARG A 1 176 ? -6.193 -7.440 -2.704 1.00 98.69 176 ARG A C 1
ATOM 1232 O O . ARG A 1 176 ? -7.042 -7.651 -1.837 1.00 98.69 176 ARG A O 1
ATOM 1239 N N . ASN A 1 177 ? -6.411 -6.792 -3.825 1.00 98.44 177 ASN A N 1
ATOM 1240 C CA . ASN A 1 177 ? -7.702 -6.264 -4.200 1.00 98.44 177 ASN A CA 1
ATOM 1241 C C . ASN A 1 177 ? -8.343 -7.156 -5.280 1.00 98.44 177 ASN A C 1
ATOM 1243 O O . ASN A 1 177 ? -7.794 -8.212 -5.650 1.00 98.44 177 ASN A O 1
ATOM 1247 N N . GLY A 1 178 ? -9.574 -6.817 -5.634 1.00 98.06 178 GLY A N 1
ATOM 1248 C CA . GLY A 1 178 ? -10.445 -7.495 -6.587 1.00 98.06 178 GLY A CA 1
ATOM 1249 C C . GLY A 1 178 ? -10.701 -6.611 -7.798 1.00 98.06 178 GLY A C 1
ATOM 1250 O O . GLY A 1 178 ? -9.766 -6.054 -8.345 1.00 98.06 178 GLY A O 1
ATOM 1251 N N . ASP A 1 179 ? -11.949 -6.536 -8.246 1.00 98.25 179 ASP A N 1
ATOM 1252 C CA . ASP A 1 179 ? -12.321 -5.647 -9.352 1.00 98.25 179 ASP A CA 1
ATOM 1253 C C . ASP A 1 179 ? -12.597 -4.234 -8.806 1.00 98.25 179 ASP A C 1
ATOM 1255 O O . ASP A 1 179 ? -13.347 -4.123 -7.838 1.00 98.25 179 ASP A O 1
ATOM 1259 N N . GLY A 1 180 ? -12.101 -3.173 -9.439 1.00 98.62 180 GLY A N 1
ATOM 1260 C CA . GLY A 1 180 ? -12.345 -1.778 -9.051 1.00 98.62 180 GLY A CA 1
ATOM 1261 C C . GLY A 1 180 ? -11.133 -0.882 -9.303 1.00 98.62 180 GLY A C 1
ATOM 1262 O O . GLY A 1 180 ? -10.027 -1.366 -9.498 1.00 98.62 180 GLY A O 1
ATOM 1263 N N . ASP A 1 181 ? -11.332 0.434 -9.312 1.00 98.81 181 ASP A N 1
ATOM 1264 C CA . ASP A 1 181 ? -10.225 1.375 -9.506 1.00 98.81 181 ASP A CA 1
ATOM 1265 C C . ASP A 1 181 ? -9.467 1.545 -8.178 1.00 98.81 181 ASP A C 1
ATOM 1267 O O . ASP A 1 181 ? -9.860 2.339 -7.318 1.00 98.81 181 ASP A O 1
ATOM 1271 N N . ASP A 1 182 ? -8.382 0.801 -7.967 1.00 98.75 182 ASP A N 1
ATOM 1272 C CA . ASP A 1 182 ? -7.674 0.845 -6.689 1.00 98.75 182 ASP A CA 1
ATOM 1273 C C . ASP A 1 182 ? -6.570 1.898 -6.625 1.00 98.75 182 ASP A C 1
ATOM 1275 O O . ASP A 1 182 ? -5.877 2.201 -7.594 1.00 98.75 182 ASP A O 1
ATOM 1279 N N . THR A 1 183 ? -6.317 2.406 -5.421 1.00 98.88 183 THR A N 1
ATOM 1280 C CA . THR A 1 183 ? -5.187 3.289 -5.126 1.00 98.88 183 THR A CA 1
ATOM 1281 C C . THR A 1 183 ? -4.328 2.724 -4.001 1.00 98.88 183 THR A C 1
ATOM 1283 O O . THR A 1 183 ? -4.810 2.443 -2.902 1.00 98.88 183 THR A O 1
ATOM 1286 N N . VAL A 1 184 ? -3.020 2.618 -4.233 1.00 98.88 184 VAL A N 1
ATOM 1287 C CA . VAL A 1 184 ? -2.038 2.267 -3.202 1.00 98.88 184 VAL A CA 1
ATOM 1288 C C . VAL A 1 184 ? -0.957 3.335 -3.107 1.00 98.88 184 VAL A C 1
ATOM 1290 O O . VAL A 1 184 ? -0.301 3.651 -4.095 1.00 98.88 184 VAL A O 1
ATOM 1293 N N . ALA A 1 185 ? -0.717 3.844 -1.900 1.00 98.81 185 ALA A N 1
ATOM 1294 C CA . ALA A 1 185 ? 0.335 4.812 -1.618 1.00 98.81 185 ALA A CA 1
ATOM 1295 C C . ALA A 1 185 ? 1.291 4.304 -0.530 1.00 98.81 185 ALA A C 1
ATOM 1297 O O . ALA A 1 185 ? 0.863 3.867 0.540 1.00 98.81 185 ALA A O 1
ATOM 1298 N N . ILE A 1 186 ? 2.595 4.403 -0.794 1.00 98.81 186 ILE A N 1
ATOM 1299 C CA . ILE A 1 186 ? 3.675 4.219 0.186 1.00 98.81 186 ILE A CA 1
ATOM 1300 C C . ILE A 1 186 ? 4.322 5.591 0.397 1.00 98.81 186 ILE A C 1
ATOM 1302 O O . ILE A 1 186 ? 4.991 6.105 -0.504 1.00 98.81 186 ILE A O 1
ATOM 1306 N N . GLY A 1 187 ? 4.070 6.204 1.555 1.00 98.62 187 GLY A N 1
ATOM 1307 C CA . GLY A 1 187 ? 4.427 7.590 1.870 1.00 98.62 187 GLY A CA 1
ATOM 1308 C C . GLY A 1 187 ? 5.933 7.839 1.945 1.00 98.62 187 GLY A C 1
ATOM 1309 O O . GLY A 1 187 ? 6.710 6.912 2.143 1.00 98.62 187 GLY A O 1
ATOM 1310 N N . GLU A 1 188 ? 6.347 9.097 1.790 1.00 98.25 188 GLU A N 1
ATOM 1311 C CA . GLU A 1 188 ? 7.760 9.521 1.727 1.00 98.25 188 GLU A CA 1
ATOM 1312 C C . GLU A 1 188 ? 8.573 9.090 2.958 1.00 98.25 188 GLU A C 1
ATOM 1314 O O . GLU A 1 188 ? 9.703 8.621 2.829 1.00 98.25 188 GLU A O 1
ATOM 1319 N N . GLU A 1 189 ? 7.976 9.188 4.147 1.00 97.81 189 GLU A N 1
ATOM 1320 C CA . GLU A 1 189 ? 8.637 8.826 5.405 1.00 97.81 189 GLU A CA 1
ATOM 1321 C C . GLU A 1 189 ? 8.560 7.323 5.723 1.00 97.81 189 GLU A C 1
ATOM 1323 O O . GLU A 1 189 ? 9.307 6.847 6.575 1.00 97.81 189 GLU A O 1
ATOM 1328 N N . SER A 1 190 ? 7.717 6.564 5.013 1.00 98.56 190 SER A N 1
ATOM 1329 C CA . SER A 1 190 ? 7.488 5.148 5.310 1.00 98.56 190 SER A CA 1
ATOM 1330 C C . SER A 1 190 ? 8.693 4.269 4.961 1.00 98.56 190 SER A C 1
ATOM 1332 O O . SER A 1 190 ? 9.320 4.399 3.897 1.00 98.56 190 SER A O 1
ATOM 1334 N N . VAL A 1 191 ? 8.991 3.309 5.840 1.00 98.75 191 VAL A N 1
ATOM 1335 C CA . VAL A 1 191 ? 9.988 2.262 5.597 1.00 98.75 191 VAL A CA 1
ATOM 1336 C C . VAL A 1 191 ? 9.343 0.881 5.659 1.00 98.75 191 VAL A C 1
ATOM 1338 O O . VAL A 1 191 ? 8.855 0.446 6.698 1.00 98.75 191 VAL A O 1
ATOM 1341 N N . ILE A 1 192 ? 9.425 0.140 4.552 1.00 98.88 192 ILE A N 1
ATOM 1342 C CA . ILE A 1 192 ? 9.072 -1.279 4.475 1.00 98.88 192 ILE A CA 1
ATOM 1343 C C . ILE A 1 192 ? 10.359 -2.114 4.542 1.00 98.88 192 ILE A C 1
ATOM 1345 O O . ILE A 1 192 ? 11.111 -2.216 3.567 1.00 98.88 192 ILE A O 1
ATOM 1349 N N . GLY A 1 193 ? 10.634 -2.736 5.691 1.00 98.69 193 GLY A N 1
ATOM 1350 C CA . GLY A 1 193 ? 11.838 -3.545 5.940 1.00 98.69 193 GLY A CA 1
ATOM 1351 C C . GLY A 1 193 ? 11.886 -4.872 5.163 1.00 98.69 193 GLY A C 1
ATOM 1352 O O . GLY A 1 193 ? 12.947 -5.494 5.002 1.00 98.69 193 GLY A O 1
ATOM 1353 N N . GLY A 1 194 ? 10.743 -5.314 4.647 1.00 98.75 194 GLY A N 1
ATOM 1354 C CA . GLY A 1 194 ? 10.569 -6.494 3.813 1.00 98.75 194 GLY A CA 1
ATOM 1355 C C . GLY A 1 194 ? 10.365 -6.177 2.333 1.00 98.75 194 GLY A C 1
ATOM 1356 O O . GLY A 1 194 ? 10.932 -5.241 1.774 1.00 98.75 194 GLY A O 1
ATOM 1357 N N . GLY A 1 195 ? 9.628 -7.064 1.662 1.00 98.69 195 GLY A N 1
ATOM 1358 C CA . GLY A 1 195 ? 9.217 -6.877 0.271 1.00 98.69 195 GLY A CA 1
ATOM 1359 C C . GLY A 1 195 ? 7.762 -6.445 0.172 1.00 98.69 195 GLY A C 1
ATOM 1360 O O . GLY A 1 195 ? 6.968 -6.695 1.078 1.00 98.69 195 GLY A O 1
ATOM 1361 N N . VAL A 1 196 ? 7.416 -5.866 -0.970 1.00 98.88 196 VAL A N 1
ATOM 1362 C CA . VAL A 1 196 ? 6.055 -5.449 -1.292 1.00 98.88 196 VAL A CA 1
ATOM 1363 C C . VAL A 1 196 ? 5.489 -6.359 -2.376 1.00 98.88 196 VAL A C 1
ATOM 1365 O O . VAL A 1 196 ? 6.150 -6.665 -3.377 1.00 98.88 196 VAL A O 1
ATOM 1368 N N . ARG A 1 197 ? 4.261 -6.834 -2.163 1.00 98.88 197 ARG A N 1
ATOM 1369 C CA . ARG A 1 197 ? 3.479 -7.580 -3.150 1.00 98.88 197 ARG A CA 1
ATOM 1370 C C . ARG A 1 197 ? 2.089 -6.981 -3.247 1.00 98.88 197 ARG A C 1
ATOM 1372 O O . ARG A 1 197 ? 1.368 -6.988 -2.256 1.00 98.88 197 ARG A O 1
ATOM 1379 N N . MET A 1 198 ? 1.709 -6.546 -4.439 1.00 98.75 198 MET A N 1
ATOM 1380 C CA . MET A 1 198 ? 0.370 -6.034 -4.711 1.00 98.75 198 MET A CA 1
ATOM 1381 C C . MET A 1 198 ? -0.249 -6.836 -5.851 1.00 98.75 198 MET A C 1
ATOM 1383 O O . MET A 1 198 ? 0.367 -7.004 -6.906 1.00 98.75 198 MET A O 1
ATOM 1387 N N . GLY A 1 199 ? -1.434 -7.384 -5.610 1.00 98.62 199 GLY A N 1
ATOM 1388 C CA . GLY A 1 199 ? -2.356 -7.785 -6.664 1.00 98.62 199 GLY A CA 1
ATOM 1389 C C . GLY A 1 199 ? -3.483 -6.769 -6.684 1.00 98.62 199 GLY A C 1
ATOM 1390 O O . GLY A 1 199 ? -4.237 -6.739 -5.715 1.00 98.62 199 GLY A O 1
ATOM 1391 N N . LEU A 1 200 ? -3.523 -5.954 -7.732 1.00 98.25 200 LEU A N 1
ATOM 1392 C CA . LEU A 1 200 ? -4.470 -4.854 -7.890 1.00 98.25 200 LEU A CA 1
ATOM 1393 C C . LEU A 1 200 ? -5.801 -5.397 -8.431 1.00 98.25 200 LEU A C 1
ATOM 1395 O O . LEU A 1 200 ? -6.826 -5.177 -7.830 1.00 98.25 200 LEU A O 1
ATOM 1399 N N . GLY A 1 201 ? -5.758 -6.318 -9.396 1.00 98.25 201 GLY A N 1
ATOM 1400 C CA . GLY A 1 201 ? -6.987 -6.872 -9.974 1.00 98.25 201 GLY A CA 1
ATOM 1401 C C . GLY A 1 201 ? -7.453 -6.028 -11.156 1.00 98.25 201 GLY A C 1
ATOM 1402 O O . GLY A 1 201 ? -6.624 -5.335 -11.737 1.00 98.25 201 GLY A O 1
ATOM 1403 N N . ASP A 1 202 ? -8.707 -6.189 -11.574 1.00 98.19 202 ASP A N 1
ATOM 1404 C CA . ASP A 1 202 ? -9.271 -5.463 -12.725 1.00 98.19 202 ASP A CA 1
ATOM 1405 C C . ASP A 1 202 ? -9.695 -4.045 -12.298 1.00 98.19 202 ASP A C 1
ATOM 1407 O O . ASP A 1 202 ? -9.922 -3.824 -11.115 1.00 98.19 202 ASP A O 1
ATOM 1411 N N . GLY A 1 203 ? -9.859 -3.109 -13.235 1.00 98.56 203 GLY A N 1
ATOM 1412 C CA . GLY A 1 203 ? -10.060 -1.682 -12.950 1.00 98.56 203 GLY A CA 1
ATOM 1413 C C . GLY A 1 203 ? -8.790 -0.844 -13.121 1.00 98.56 203 GLY A C 1
ATOM 1414 O O . GLY A 1 203 ? -7.687 -1.376 -13.241 1.00 98.56 203 GLY A O 1
ATOM 1415 N N . ALA A 1 204 ? -8.953 0.477 -13.203 1.00 98.69 204 ALA A N 1
ATOM 1416 C CA . ALA A 1 204 ? -7.858 1.395 -13.488 1.00 98.69 204 ALA A CA 1
ATOM 1417 C C . ALA A 1 204 ? -7.087 1.732 -12.205 1.00 98.69 204 ALA A C 1
ATOM 1419 O O . ALA A 1 204 ? -7.483 2.615 -11.436 1.00 98.69 204 ALA A O 1
ATOM 1420 N N . ASN A 1 205 ? -5.983 1.027 -11.952 1.00 98.75 205 ASN A N 1
ATOM 1421 C CA . ASN A 1 205 ? -5.300 1.110 -10.664 1.00 98.75 205 ASN A CA 1
ATOM 1422 C C . ASN A 1 205 ? -4.176 2.146 -10.652 1.00 98.75 205 ASN A C 1
ATOM 1424 O O . ASN A 1 205 ? -3.492 2.386 -11.643 1.00 98.75 205 ASN A O 1
ATOM 1428 N N . THR A 1 206 ? -3.920 2.734 -9.487 1.00 98.88 206 THR A N 1
ATOM 1429 C CA . THR A 1 206 ? -2.820 3.677 -9.257 1.00 98.88 206 THR A CA 1
ATOM 1430 C C . THR A 1 206 ? -1.941 3.215 -8.099 1.00 98.88 206 THR A C 1
ATOM 1432 O O . THR A 1 206 ? -2.424 2.963 -6.995 1.00 98.88 206 THR A O 1
ATOM 1435 N N . VAL A 1 207 ? -0.628 3.146 -8.321 1.00 98.88 207 VAL A N 1
ATOM 1436 C CA . VAL A 1 207 ? 0.368 2.843 -7.285 1.00 98.88 207 VAL A CA 1
ATOM 1437 C C . VAL A 1 207 ? 1.430 3.931 -7.241 1.00 98.88 207 VAL A C 1
ATOM 1439 O O . VAL A 1 207 ? 2.215 4.066 -8.177 1.00 98.88 207 VAL A O 1
ATOM 1442 N N . ASP A 1 208 ? 1.528 4.621 -6.108 1.00 98.81 208 ASP A N 1
ATOM 1443 C CA . ASP A 1 208 ? 2.571 5.608 -5.843 1.00 98.81 208 ASP A CA 1
ATOM 1444 C C . ASP A 1 208 ? 3.517 5.114 -4.744 1.00 98.81 208 ASP A C 1
ATOM 1446 O O . ASP A 1 208 ? 3.122 4.839 -3.607 1.00 98.81 208 ASP A O 1
ATOM 1450 N N . VAL A 1 209 ? 4.805 5.033 -5.071 1.00 98.81 209 VAL A N 1
ATOM 1451 C CA . VAL A 1 209 ? 5.872 4.689 -4.130 1.00 98.81 209 VAL A CA 1
ATOM 1452 C C . VAL A 1 209 ? 6.751 5.911 -3.924 1.00 98.81 209 VAL A C 1
ATOM 1454 O O . VAL A 1 209 ? 7.467 6.316 -4.836 1.00 98.81 209 VAL A O 1
ATOM 1457 N N . SER A 1 210 ? 6.702 6.478 -2.721 1.00 98.69 210 SER A N 1
ATOM 1458 C CA . SER A 1 210 ? 7.524 7.621 -2.294 1.00 98.69 210 SER A CA 1
ATOM 1459 C C . SER A 1 210 ? 8.562 7.235 -1.238 1.00 98.69 210 SER A C 1
ATOM 1461 O O . SER A 1 210 ? 9.599 7.880 -1.149 1.00 98.69 210 SER A O 1
ATOM 1463 N N . GLY A 1 211 ? 8.282 6.195 -0.446 1.00 98.56 211 GLY A N 1
ATOM 1464 C CA . GLY A 1 211 ? 9.130 5.740 0.658 1.00 98.56 211 GLY A CA 1
ATOM 1465 C C . GLY A 1 211 ? 10.193 4.707 0.283 1.00 98.56 211 GLY A C 1
ATOM 1466 O O . GLY A 1 211 ? 10.603 4.553 -0.873 1.00 98.56 211 GLY A O 1
ATOM 1467 N N . GLN A 1 212 ? 10.648 3.964 1.294 1.00 98.88 212 GLN A N 1
ATOM 1468 C CA . GLN A 1 212 ? 11.723 2.980 1.168 1.00 98.88 212 GLN A CA 1
ATOM 1469 C C . GLN A 1 212 ? 11.198 1.544 1.250 1.00 98.88 212 GLN A C 1
ATOM 1471 O O . GLN A 1 212 ? 10.463 1.182 2.162 1.00 98.88 212 GLN A O 1
ATOM 1476 N N . ILE A 1 213 ? 11.653 0.688 0.338 1.00 98.88 213 ILE A N 1
ATOM 1477 C CA . ILE A 1 213 ? 11.396 -0.753 0.318 1.00 98.88 213 ILE A CA 1
ATOM 1478 C C . ILE A 1 213 ? 12.744 -1.471 0.346 1.00 98.88 213 ILE A C 1
ATOM 1480 O O . ILE A 1 213 ? 13.530 -1.411 -0.600 1.00 98.88 213 ILE A O 1
ATOM 1484 N N . ALA A 1 214 ? 13.026 -2.193 1.427 1.00 98.81 214 ALA A N 1
ATOM 1485 C CA . ALA A 1 214 ? 14.325 -2.831 1.633 1.00 98.81 214 ALA A CA 1
ATOM 1486 C C . ALA A 1 214 ? 14.550 -4.090 0.771 1.00 98.81 214 ALA A C 1
ATOM 1488 O O . ALA A 1 214 ? 15.672 -4.603 0.703 1.00 98.81 214 ALA A O 1
ATOM 1489 N N . ARG A 1 215 ? 13.502 -4.629 0.133 1.00 98.81 215 ARG A N 1
ATOM 1490 C CA . ARG A 1 215 ? 13.581 -5.792 -0.768 1.00 98.81 215 ARG A CA 1
ATOM 1491 C C . ARG A 1 215 ? 12.853 -5.531 -2.089 1.00 98.81 215 ARG A C 1
ATOM 1493 O O . ARG A 1 215 ? 12.941 -4.446 -2.644 1.00 98.81 215 ARG A O 1
ATOM 1500 N N . ASP A 1 216 ? 12.221 -6.566 -2.639 1.00 98.81 216 ASP A N 1
ATOM 1501 C CA . ASP A 1 216 ? 11.576 -6.526 -3.947 1.00 98.81 216 ASP A CA 1
ATOM 1502 C C . ASP A 1 216 ? 10.213 -5.819 -3.888 1.00 98.81 216 ASP A C 1
ATOM 1504 O O . ASP A 1 216 ? 9.428 -6.072 -2.970 1.00 98.81 216 ASP A O 1
ATOM 1508 N N . LEU A 1 217 ? 9.896 -5.059 -4.935 1.00 98.81 217 LEU A N 1
ATOM 1509 C CA . LEU A 1 217 ? 8.560 -4.567 -5.268 1.00 98.81 217 LEU A CA 1
ATOM 1510 C C . LEU A 1 217 ? 7.973 -5.448 -6.379 1.00 98.81 217 LEU A C 1
ATOM 1512 O O . LEU A 1 217 ? 8.546 -5.551 -7.463 1.00 98.81 217 LEU A O 1
ATOM 1516 N N . ASN A 1 218 ? 6.856 -6.128 -6.114 1.00 98.88 218 ASN A N 1
ATOM 1517 C CA . ASN A 1 218 ? 6.171 -6.967 -7.102 1.00 98.88 218 ASN A CA 1
ATOM 1518 C C . ASN A 1 218 ? 4.718 -6.515 -7.251 1.00 98.88 218 ASN A C 1
ATOM 1520 O O . ASN A 1 218 ? 3.948 -6.594 -6.294 1.00 98.88 218 ASN A O 1
ATOM 1524 N N . LEU A 1 219 ? 4.357 -6.097 -8.456 1.00 98.69 219 LEU A N 1
ATOM 1525 C CA . LEU A 1 219 ? 3.063 -5.532 -8.806 1.00 98.69 219 LEU A CA 1
ATOM 1526 C C . LEU A 1 219 ? 2.416 -6.397 -9.884 1.00 98.69 219 LEU A C 1
ATOM 1528 O O . LEU A 1 219 ? 3.082 -6.818 -10.840 1.00 98.69 219 LEU A O 1
ATOM 1532 N N . ARG A 1 220 ? 1.129 -6.685 -9.708 1.00 98.69 220 ARG A N 1
ATOM 1533 C CA . ARG A 1 220 ? 0.317 -7.382 -10.695 1.00 98.69 220 ARG A CA 1
ATOM 1534 C C . ARG A 1 220 ? -1.014 -6.662 -10.881 1.00 98.69 220 ARG A C 1
ATOM 1536 O O . ARG A 1 220 ? -1.807 -6.641 -9.941 1.00 98.69 220 ARG A O 1
ATOM 1543 N N . GLY A 1 221 ? -1.211 -6.161 -12.090 1.00 98.19 221 GLY A N 1
ATOM 1544 C CA . GLY A 1 221 ? -2.438 -5.555 -12.587 1.00 98.19 221 GLY A CA 1
ATOM 1545 C C . GLY A 1 221 ? -3.430 -6.547 -13.184 1.00 98.19 221 GLY A C 1
ATOM 1546 O O . GLY A 1 221 ? -3.213 -7.774 -13.122 1.00 98.19 221 GLY A O 1
ATOM 1547 N N . GLY A 1 222 ? -4.506 -5.987 -13.728 1.00 97.38 222 GLY A N 1
ATOM 1548 C CA . GLY A 1 222 ? -5.653 -6.671 -14.323 1.00 97.38 222 GLY A CA 1
ATOM 1549 C C . GLY A 1 222 ? -5.720 -6.508 -15.834 1.00 97.38 222 GLY A C 1
ATOM 1550 O O . GLY A 1 222 ? -4.754 -6.819 -16.522 1.00 97.38 222 GLY A O 1
ATOM 1551 N N . GLY A 1 223 ? -6.893 -6.160 -16.358 1.00 97.12 223 GLY A N 1
ATOM 1552 C CA . GLY A 1 223 ? -7.112 -5.945 -17.794 1.00 97.12 223 GLY A CA 1
ATOM 1553 C C . GLY A 1 223 ? -7.443 -4.505 -18.191 1.00 97.12 223 GLY A C 1
ATOM 1554 O O . GLY A 1 223 ? -7.863 -4.299 -19.327 1.00 97.12 223 GLY A O 1
ATOM 1555 N N . ASP A 1 224 ? -7.327 -3.556 -17.265 1.00 98.44 224 ASP A N 1
ATOM 1556 C CA . ASP A 1 224 ? -7.633 -2.139 -17.462 1.00 98.44 224 ASP A CA 1
ATOM 1557 C C . ASP A 1 224 ? -6.383 -1.285 -17.163 1.00 98.44 224 ASP A C 1
ATOM 1559 O O . ASP A 1 224 ? -5.373 -1.791 -16.679 1.00 98.44 224 ASP A O 1
ATOM 1563 N N . ASP A 1 225 ? -6.450 0.013 -17.463 1.00 98.69 225 ASP A N 1
ATOM 1564 C CA . ASP A 1 225 ? -5.305 0.932 -17.433 1.00 98.69 225 ASP A CA 1
ATOM 1565 C C . ASP A 1 225 ? -4.672 1.076 -16.033 1.00 98.69 225 ASP A C 1
ATOM 1567 O O . ASP A 1 225 ? -5.233 1.721 -15.144 1.00 98.69 225 ASP A O 1
ATOM 1571 N N . ASP A 1 226 ? -3.447 0.583 -15.845 1.00 98.69 226 ASP A N 1
ATOM 1572 C CA . ASP A 1 226 ? -2.708 0.763 -14.594 1.00 98.69 226 ASP A CA 1
ATOM 1573 C C . ASP A 1 226 ? -1.679 1.900 -14.671 1.00 98.69 226 ASP A C 1
ATOM 1575 O O . ASP A 1 226 ? -0.923 2.033 -15.633 1.00 98.69 226 ASP A O 1
ATOM 1579 N N . THR A 1 227 ? -1.550 2.683 -13.599 1.00 98.81 227 THR A N 1
ATOM 1580 C CA . THR A 1 227 ? -0.501 3.698 -13.424 1.00 98.81 227 THR A CA 1
ATOM 1581 C C . THR A 1 227 ? 0.397 3.367 -12.234 1.00 98.81 227 THR A C 1
ATOM 1583 O O . THR A 1 227 ? -0.065 3.234 -11.103 1.00 98.81 227 THR A O 1
ATOM 1586 N N . ILE A 1 228 ? 1.710 3.288 -12.461 1.00 98.88 228 ILE A N 1
ATOM 1587 C CA . ILE A 1 228 ? 2.721 3.090 -11.414 1.00 98.88 228 ILE A CA 1
ATOM 1588 C C . ILE A 1 228 ? 3.730 4.234 -11.430 1.00 98.88 228 ILE A C 1
ATOM 1590 O O . ILE A 1 228 ? 4.399 4.458 -12.439 1.00 98.88 228 ILE A O 1
ATOM 1594 N N . SER A 1 229 ? 3.936 4.862 -10.274 1.00 98.81 229 SER A N 1
ATOM 1595 C CA . SER A 1 229 ? 4.954 5.890 -10.062 1.00 98.81 229 SER A CA 1
ATOM 1596 C C . SER A 1 229 ? 5.927 5.474 -8.956 1.00 98.81 229 SER A C 1
ATOM 1598 O O . SER A 1 229 ? 5.537 5.278 -7.807 1.00 98.81 229 SER A O 1
ATOM 1600 N N . ILE A 1 230 ? 7.221 5.382 -9.269 1.00 98.81 230 ILE A N 1
ATOM 1601 C CA . ILE A 1 230 ? 8.297 5.300 -8.266 1.00 98.81 230 ILE A CA 1
ATOM 1602 C C . ILE A 1 230 ? 8.938 6.682 -8.186 1.00 98.81 230 ILE A C 1
ATOM 1604 O O . ILE A 1 230 ? 9.744 7.030 -9.046 1.00 98.81 230 ILE A O 1
ATOM 1608 N N . LEU A 1 231 ? 8.555 7.483 -7.194 1.00 98.69 231 LEU A N 1
ATOM 1609 C CA . LEU A 1 231 ? 8.876 8.911 -7.128 1.00 98.69 231 LEU A CA 1
ATOM 1610 C C . LEU A 1 231 ? 10.355 9.181 -6.806 1.00 98.69 231 LEU A C 1
ATOM 1612 O O . LEU A 1 231 ? 11.090 8.295 -6.383 1.00 98.69 231 LEU A O 1
ATOM 1616 N N . ALA A 1 232 ? 10.790 10.429 -7.000 1.00 97.81 232 ALA A N 1
ATOM 1617 C CA . ALA A 1 232 ? 12.204 10.826 -7.024 1.00 97.81 232 ALA A CA 1
ATOM 1618 C C . ALA A 1 232 ? 13.031 10.439 -5.784 1.00 97.81 232 ALA A C 1
ATOM 1620 O O . ALA A 1 232 ? 14.226 10.176 -5.904 1.00 97.81 232 ALA A O 1
ATOM 1621 N N . GLU A 1 233 ? 12.416 10.408 -4.603 1.00 97.81 233 GLU A N 1
ATOM 1622 C CA . GLU A 1 233 ? 13.101 10.070 -3.346 1.00 97.81 233 GLU A CA 1
ATOM 1623 C C . GLU A 1 233 ? 12.888 8.610 -2.919 1.00 97.81 233 GLU A C 1
ATOM 1625 O O . GLU A 1 233 ? 13.516 8.140 -1.969 1.00 97.81 233 GLU A O 1
ATOM 1630 N N . ALA A 1 234 ? 12.065 7.865 -3.661 1.00 98.69 234 ALA A N 1
ATOM 1631 C CA . ALA A 1 234 ? 11.775 6.477 -3.363 1.00 98.69 234 ALA A CA 1
ATOM 1632 C C . ALA A 1 234 ? 12.991 5.579 -3.605 1.00 98.69 234 ALA A C 1
ATOM 1634 O O . ALA A 1 234 ? 13.752 5.749 -4.566 1.00 98.69 234 ALA A O 1
ATOM 1635 N N . ILE A 1 235 ? 13.141 4.565 -2.752 1.00 98.81 235 ILE A N 1
ATOM 1636 C CA . ILE A 1 235 ? 14.209 3.568 -2.863 1.00 98.81 235 ILE A CA 1
ATOM 1637 C C . ILE A 1 235 ? 13.601 2.174 -2.806 1.00 98.81 235 ILE A C 1
ATOM 1639 O O . ILE A 1 235 ? 13.094 1.756 -1.770 1.00 98.81 235 ILE A O 1
ATOM 1643 N N . VAL A 1 236 ? 13.743 1.406 -3.883 1.00 98.81 236 VAL A N 1
ATOM 1644 C CA . VAL A 1 236 ? 13.512 -0.043 -3.891 1.00 98.81 236 VAL A CA 1
ATOM 1645 C C . VAL A 1 236 ? 14.868 -0.730 -3.909 1.00 98.81 236 VAL A C 1
ATOM 1647 O O . VAL A 1 236 ? 15.497 -0.852 -4.953 1.00 98.81 236 VAL A O 1
ATOM 1650 N N . ALA A 1 237 ? 15.356 -1.188 -2.759 1.00 98.81 237 ALA A N 1
ATOM 1651 C CA . ALA A 1 237 ? 16.691 -1.783 -2.664 1.00 98.81 237 ALA A CA 1
ATOM 1652 C C . ALA A 1 237 ? 16.805 -3.130 -3.406 1.00 98.81 237 ALA A C 1
ATOM 1654 O O . ALA A 1 237 ? 17.907 -3.546 -3.763 1.00 98.81 237 ALA A O 1
ATOM 1655 N N . GLY A 1 238 ? 15.684 -3.831 -3.606 1.00 98.69 238 GLY A N 1
ATOM 1656 C CA . GLY A 1 238 ? 15.594 -5.100 -4.327 1.00 98.69 238 GLY A CA 1
ATOM 1657 C C . GLY A 1 238 ? 15.314 -4.942 -5.821 1.00 98.69 238 GLY A C 1
ATOM 1658 O O . GLY A 1 238 ? 15.773 -4.005 -6.466 1.00 98.69 238 GLY A O 1
ATOM 1659 N N . ASN A 1 239 ? 14.591 -5.915 -6.375 1.00 98.81 239 ASN A N 1
ATOM 1660 C CA . ASN A 1 239 ? 14.109 -5.879 -7.754 1.00 98.81 239 ASN A CA 1
ATOM 1661 C C . ASN A 1 239 ? 12.724 -5.240 -7.824 1.00 98.81 239 ASN A C 1
ATOM 1663 O O . ASN A 1 239 ? 11.891 -5.486 -6.950 1.00 98.81 239 ASN A O 1
ATOM 1667 N N . THR A 1 240 ? 12.433 -4.580 -8.937 1.00 98.88 240 THR A N 1
ATOM 1668 C CA . THR A 1 240 ? 11.078 -4.141 -9.276 1.00 98.88 240 THR A CA 1
ATOM 1669 C C . THR A 1 240 ? 10.527 -5.020 -10.391 1.00 98.88 240 THR A C 1
ATOM 1671 O O . THR A 1 240 ? 11.159 -5.190 -11.434 1.00 98.88 240 THR A O 1
ATOM 1674 N N . ARG A 1 241 ? 9.350 -5.614 -10.176 1.00 98.88 241 ARG A N 1
ATOM 1675 C CA . ARG A 1 241 ? 8.621 -6.390 -11.187 1.00 98.88 241 ARG A CA 1
ATOM 1676 C C . ARG A 1 241 ? 7.198 -5.868 -11.310 1.00 98.88 241 ARG A C 1
ATOM 1678 O O . ARG A 1 241 ? 6.449 -5.971 -10.343 1.00 98.88 241 ARG A O 1
ATOM 1685 N N . ALA A 1 242 ? 6.830 -5.392 -12.490 1.00 98.69 242 ALA A N 1
ATOM 1686 C CA . ALA A 1 242 ? 5.472 -4.994 -12.835 1.00 98.69 242 ALA A CA 1
ATOM 1687 C C . ALA A 1 242 ? 4.947 -5.883 -13.970 1.00 98.69 242 ALA A C 1
ATOM 1689 O O . ALA A 1 242 ? 5.621 -6.063 -14.985 1.00 98.69 242 ALA A O 1
ATOM 1690 N N . SER A 1 243 ? 3.775 -6.481 -13.763 1.00 98.44 243 SER A N 1
ATOM 1691 C CA . SER A 1 243 ? 3.032 -7.236 -14.774 1.00 98.44 243 SER A CA 1
ATOM 1692 C C . SER A 1 243 ? 1.605 -6.706 -14.796 1.00 98.44 243 SER A C 1
ATOM 1694 O O . SER A 1 243 ? 0.817 -7.119 -13.948 1.00 98.44 243 SER A O 1
ATOM 1696 N N . LEU A 1 244 ? 1.298 -5.799 -15.716 1.00 97.62 244 LEU A N 1
ATOM 1697 C CA . LEU A 1 244 ? 0.069 -4.990 -15.664 1.00 97.62 244 LEU A CA 1
ATOM 1698 C C . LEU A 1 244 ? -1.071 -5.532 -16.519 1.00 97.62 244 LEU A C 1
ATOM 1700 O O . LEU A 1 244 ? -2.192 -5.090 -16.398 1.00 97.62 244 LEU A O 1
ATOM 1704 N N . GLY A 1 245 ? -0.814 -6.617 -17.249 1.00 96.38 245 GLY A N 1
ATOM 1705 C CA . GLY A 1 245 ? -1.869 -7.287 -17.992 1.00 96.38 245 GLY A CA 1
ATOM 1706 C C . GLY A 1 245 ? -2.266 -6.493 -19.230 1.00 96.38 245 GLY A C 1
ATOM 1707 O O . GLY A 1 245 ? -1.366 -6.009 -19.915 1.00 96.38 245 GLY A O 1
ATOM 1708 N N . ASP A 1 246 ? -3.558 -6.487 -19.549 1.00 94.19 246 ASP A N 1
ATOM 1709 C CA . ASP A 1 246 ? -4.109 -5.753 -20.699 1.00 94.19 246 ASP A CA 1
ATOM 1710 C C . ASP A 1 246 ? -4.431 -4.305 -20.263 1.00 94.19 246 ASP A C 1
ATOM 1712 O O . ASP A 1 246 ? -4.543 -4.063 -19.064 1.00 94.19 246 ASP A O 1
ATOM 1716 N N . GLY A 1 247 ? -4.583 -3.361 -21.196 1.00 97.31 247 GLY A N 1
ATOM 1717 C CA . GLY A 1 247 ? -4.913 -1.956 -20.900 1.00 97.31 247 GLY A CA 1
ATOM 1718 C C . GLY A 1 247 ? -3.788 -0.964 -21.215 1.00 97.31 247 GLY A C 1
ATOM 1719 O O . GLY A 1 247 ? -2.637 -1.348 -21.424 1.00 97.31 247 GLY A O 1
ATOM 1720 N N . ASP A 1 248 ? -4.122 0.330 -21.252 1.00 98.44 248 ASP A N 1
ATOM 1721 C CA . ASP A 1 248 ? -3.175 1.405 -21.569 1.00 98.44 248 ASP A CA 1
ATOM 1722 C C . ASP A 1 248 ? -2.327 1.747 -20.330 1.00 98.44 248 ASP A C 1
ATOM 1724 O O . ASP A 1 248 ? -2.579 2.703 -19.587 1.00 98.44 248 ASP A O 1
ATOM 1728 N N . ASN A 1 249 ? -1.307 0.934 -20.068 1.00 98.56 249 ASN A N 1
ATOM 1729 C CA . ASN A 1 249 ? -0.548 1.009 -18.827 1.00 98.56 249 ASN A CA 1
ATOM 1730 C C . ASN A 1 249 ? 0.528 2.099 -18.846 1.00 98.56 249 ASN A C 1
ATOM 1732 O O . ASN A 1 249 ? 1.207 2.336 -19.842 1.00 98.56 249 ASN A O 1
ATOM 1736 N N . THR A 1 250 ? 0.788 2.713 -17.694 1.00 98.75 250 THR A N 1
ATOM 1737 C CA . THR A 1 250 ? 1.868 3.686 -17.504 1.00 98.75 250 THR A CA 1
ATOM 1738 C C . THR A 1 250 ? 2.762 3.302 -16.328 1.00 98.75 250 THR A C 1
ATOM 1740 O O . THR A 1 250 ? 2.295 3.090 -15.213 1.00 98.75 250 THR A O 1
ATOM 1743 N N . MET A 1 251 ? 4.078 3.273 -16.540 1.00 98.81 251 MET A N 1
ATOM 1744 C CA . MET A 1 251 ? 5.069 3.140 -15.472 1.00 98.81 251 MET A CA 1
ATOM 1745 C C . MET A 1 251 ? 6.113 4.250 -15.565 1.00 98.81 251 MET A C 1
ATOM 1747 O O . MET A 1 251 ? 6.892 4.297 -16.514 1.00 98.81 251 MET A O 1
ATOM 1751 N N . ALA A 1 252 ? 6.175 5.104 -14.547 1.00 98.81 252 ALA A N 1
ATOM 1752 C CA . ALA A 1 252 ? 7.187 6.141 -14.402 1.00 98.81 252 ALA A CA 1
ATOM 1753 C C . ALA A 1 252 ? 8.128 5.820 -13.234 1.00 98.81 252 ALA A C 1
ATOM 1755 O O . ALA A 1 252 ? 7.697 5.525 -12.117 1.00 98.81 252 ALA A O 1
ATOM 1756 N N . ILE A 1 253 ? 9.431 5.895 -13.487 1.00 98.81 253 ILE A N 1
ATOM 1757 C CA . ILE A 1 253 ? 10.470 5.770 -12.470 1.00 98.81 253 ILE A CA 1
ATOM 1758 C C . ILE A 1 253 ? 11.238 7.085 -12.417 1.00 98.81 253 ILE A C 1
ATOM 1760 O O . ILE A 1 253 ? 11.851 7.479 -13.401 1.00 98.81 253 ILE A O 1
ATOM 1764 N N . ASP A 1 254 ? 11.226 7.724 -11.254 1.00 98.75 254 ASP A N 1
ATOM 1765 C CA . ASP A 1 254 ? 12.058 8.866 -10.870 1.00 98.75 254 ASP A CA 1
ATOM 1766 C C . ASP A 1 254 ? 13.040 8.511 -9.741 1.00 98.75 254 ASP A C 1
ATOM 1768 O O . ASP A 1 254 ? 14.039 9.206 -9.571 1.00 98.75 254 ASP A O 1
ATOM 1772 N N . GLY A 1 255 ? 12.751 7.463 -8.962 1.00 98.62 255 GLY A N 1
ATOM 1773 C CA . GLY A 1 255 ? 13.541 7.030 -7.806 1.00 98.62 255 GLY A CA 1
ATOM 1774 C C . GLY A 1 255 ? 14.662 6.032 -8.114 1.00 98.62 255 GLY A C 1
ATOM 1775 O O . GLY A 1 255 ? 15.110 5.863 -9.249 1.00 98.62 255 GLY A O 1
ATOM 1776 N N . THR A 1 256 ? 15.131 5.339 -7.073 1.00 98.88 256 THR A N 1
ATOM 1777 C CA . THR A 1 256 ? 16.228 4.360 -7.169 1.00 98.88 256 THR A CA 1
ATOM 1778 C C . THR A 1 256 ? 15.727 2.918 -7.086 1.00 98.88 256 THR A C 1
ATOM 1780 O O . THR A 1 256 ? 15.015 2.556 -6.150 1.00 98.88 256 THR A O 1
ATOM 1783 N N . ILE A 1 257 ? 16.170 2.067 -8.014 1.00 98.88 257 ILE A N 1
ATOM 1784 C CA . ILE A 1 257 ? 16.010 0.607 -7.972 1.00 98.88 257 ILE A CA 1
ATOM 1785 C C . ILE A 1 257 ? 17.400 -0.024 -7.833 1.00 98.88 257 ILE A C 1
ATOM 1787 O O . ILE A 1 257 ? 18.239 0.079 -8.724 1.00 98.88 257 ILE A O 1
ATOM 1791 N N . GLY A 1 258 ? 17.644 -0.702 -6.714 1.00 98.75 258 GLY A N 1
ATOM 1792 C CA . GLY A 1 258 ? 18.954 -1.254 -6.360 1.00 98.75 258 GLY A CA 1
ATOM 1793 C C . GLY A 1 258 ? 19.336 -2.541 -7.096 1.00 98.75 258 GLY A C 1
ATOM 1794 O O . GLY A 1 258 ? 20.457 -3.017 -6.939 1.00 98.75 258 GLY A O 1
ATOM 1795 N N . ASN A 1 259 ? 18.428 -3.142 -7.872 1.00 98.75 259 ASN A N 1
ATOM 1796 C CA . ASN A 1 259 ? 18.722 -4.289 -8.740 1.00 98.75 259 ASN A CA 1
ATOM 1797 C C . ASN A 1 259 ? 17.954 -4.179 -10.071 1.00 98.75 259 ASN A C 1
ATOM 1799 O O . ASN A 1 259 ? 17.950 -3.124 -10.697 1.00 98.75 259 ASN A O 1
ATOM 1803 N N . ASP A 1 260 ? 17.334 -5.273 -10.525 1.00 98.81 260 ASP A N 1
ATOM 1804 C CA . ASP A 1 260 ? 16.691 -5.345 -11.831 1.00 98.81 260 ASP A CA 1
ATOM 1805 C C . ASP A 1 260 ? 15.332 -4.631 -11.838 1.00 98.81 260 ASP A C 1
ATOM 1807 O O . ASP A 1 260 ? 14.527 -4.785 -10.911 1.00 98.81 260 ASP A O 1
ATOM 1811 N N . LEU A 1 261 ? 15.022 -3.987 -12.962 1.00 98.81 261 LEU A N 1
ATOM 1812 C CA . LEU A 1 261 ? 13.667 -3.609 -13.350 1.00 98.81 261 LEU A CA 1
ATOM 1813 C C . LEU A 1 261 ? 13.142 -4.603 -14.389 1.00 98.81 261 LEU A C 1
ATOM 1815 O O . LEU A 1 261 ? 13.766 -4.844 -15.424 1.00 98.81 261 LEU A O 1
ATOM 1819 N N . ARG A 1 262 ? 11.961 -5.170 -14.138 1.00 98.81 262 ARG A N 1
ATOM 1820 C CA . ARG A 1 262 ? 11.229 -5.984 -15.111 1.00 98.81 262 ARG A CA 1
ATOM 1821 C C . ARG A 1 262 ? 9.823 -5.451 -15.288 1.00 98.81 262 ARG A C 1
ATOM 1823 O O . ARG A 1 262 ? 9.069 -5.394 -14.321 1.00 98.81 262 ARG A O 1
ATOM 1830 N N . TYR A 1 263 ? 9.480 -5.153 -16.527 1.00 98.75 263 TYR A N 1
ATOM 1831 C CA . TYR A 1 263 ? 8.148 -4.741 -16.928 1.00 98.75 263 TYR A CA 1
ATOM 1832 C C . TYR A 1 263 ? 7.589 -5.723 -17.953 1.00 98.75 263 TYR A C 1
ATOM 1834 O O . TYR A 1 263 ? 8.307 -6.164 -18.860 1.00 98.75 263 TYR A O 1
ATOM 1842 N N . GLN A 1 264 ? 6.317 -6.064 -17.796 1.00 98.38 264 GLN A N 1
ATOM 1843 C CA . GLN A 1 264 ? 5.565 -6.846 -18.759 1.00 98.38 264 GLN A CA 1
ATOM 1844 C C . GLN A 1 264 ? 4.149 -6.282 -18.900 1.00 98.38 264 GLN A C 1
ATOM 1846 O O . GLN A 1 264 ? 3.326 -6.482 -18.004 1.00 98.38 264 GLN A O 1
ATOM 1851 N N . GLY A 1 265 ? 3.878 -5.664 -20.043 1.00 96.38 265 GLY A N 1
ATOM 1852 C CA . GLY A 1 265 ? 2.523 -5.415 -20.522 1.00 96.38 265 GLY A CA 1
ATOM 1853 C C . GLY A 1 265 ? 2.091 -6.489 -21.522 1.00 96.38 265 GLY A C 1
ATOM 1854 O O . GLY A 1 265 ? 2.919 -7.238 -22.080 1.00 96.38 265 GLY A O 1
ATOM 1855 N N . LEU A 1 266 ? 0.780 -6.662 -21.650 1.00 94.06 266 LEU A N 1
ATOM 1856 C CA . LEU A 1 266 ? 0.156 -7.593 -22.582 1.00 94.06 266 LEU A CA 1
ATOM 1857 C C . LEU A 1 266 ? -0.415 -6.810 -23.762 1.00 94.06 266 LEU A C 1
ATOM 1859 O O . LEU A 1 266 ? 0.379 -6.313 -24.553 1.00 94.06 266 LEU A O 1
ATOM 1863 N N . ASP A 1 267 ? -1.729 -6.803 -23.956 1.00 92.06 267 ASP A N 1
ATOM 1864 C CA . ASP A 1 267 ? -2.367 -6.062 -25.040 1.00 92.06 267 ASP A CA 1
ATOM 1865 C C . ASP A 1 267 ? -2.467 -4.552 -24.707 1.00 92.06 267 ASP A C 1
ATOM 1867 O O . ASP A 1 267 ? -2.244 -4.167 -23.567 1.00 92.06 267 ASP A O 1
ATOM 1871 N N . ASP A 1 268 ? -2.812 -3.732 -25.709 1.00 96.62 268 ASP A N 1
ATOM 1872 C CA . ASP A 1 268 ? -2.971 -2.261 -25.618 1.00 96.62 268 ASP A CA 1
ATOM 187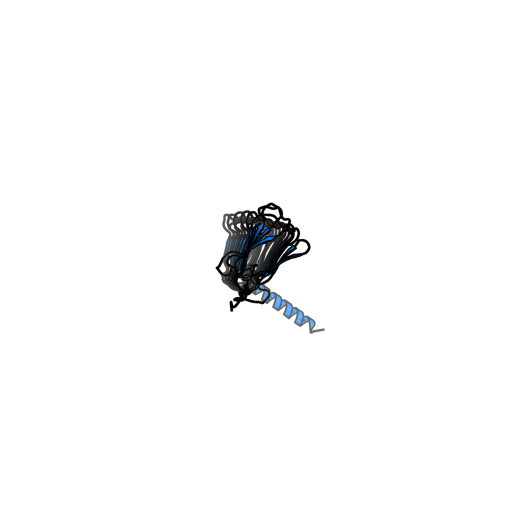3 C C . ASP A 1 268 ? -1.675 -1.452 -25.359 1.00 96.62 268 ASP A C 1
ATOM 1875 O O . ASP A 1 268 ? -0.577 -1.999 -25.492 1.00 96.62 268 ASP A O 1
ATOM 1879 N N . ASP A 1 269 ? -1.784 -0.123 -25.210 1.00 98.00 269 ASP A N 1
ATOM 1880 C CA . ASP A 1 269 ? -0.652 0.808 -25.342 1.00 98.00 269 ASP A CA 1
ATOM 1881 C C . ASP A 1 269 ? 0.112 0.984 -24.013 1.00 98.00 269 ASP A C 1
ATOM 1883 O O . ASP A 1 269 ? -0.328 1.699 -23.112 1.00 98.00 269 ASP A O 1
ATOM 1887 N N . ASP A 1 270 ? 1.324 0.432 -23.904 1.00 98.44 270 ASP A N 1
ATOM 1888 C CA . ASP A 1 270 ? 2.159 0.613 -22.711 1.00 98.44 270 ASP A CA 1
ATOM 1889 C C . ASP A 1 270 ? 3.110 1.825 -22.825 1.00 98.44 270 ASP A C 1
ATOM 1891 O O . ASP A 1 270 ? 3.870 1.974 -23.789 1.00 98.44 270 ASP A O 1
ATOM 1895 N N . ASN A 1 271 ? 3.169 2.648 -21.776 1.00 98.56 271 ASN A N 1
ATOM 1896 C CA . ASN A 1 271 ? 4.086 3.778 -21.628 1.00 98.56 271 ASN A CA 1
ATOM 1897 C C . ASN A 1 271 ? 5.050 3.557 -20.451 1.00 98.56 271 ASN A C 1
ATOM 1899 O O . ASN A 1 271 ? 4.653 3.605 -19.287 1.00 98.56 271 ASN A O 1
ATOM 1903 N N . VAL A 1 272 ? 6.345 3.373 -20.723 1.00 98.75 272 VAL A N 1
ATOM 1904 C CA . VAL A 1 272 ? 7.376 3.186 -19.685 1.00 98.75 272 VAL A CA 1
ATOM 1905 C C . VAL A 1 272 ? 8.413 4.304 -19.740 1.00 98.75 272 VAL A C 1
ATOM 1907 O O . VAL A 1 272 ? 9.127 4.454 -20.729 1.00 98.75 272 VAL A O 1
ATOM 1910 N N . ALA A 1 273 ? 8.551 5.060 -18.654 1.00 98.75 273 ALA A N 1
ATOM 1911 C CA . ALA A 1 273 ? 9.494 6.166 -18.535 1.00 98.75 273 ALA A CA 1
ATOM 1912 C C . ALA A 1 273 ? 10.495 5.933 -17.394 1.00 98.75 273 ALA A C 1
ATOM 1914 O O . ALA A 1 273 ? 10.120 5.814 -16.229 1.00 98.75 273 ALA A O 1
ATOM 1915 N N . ILE A 1 274 ? 11.786 5.903 -17.724 1.00 98.75 274 ILE A N 1
ATOM 1916 C CA . ILE A 1 274 ? 12.900 5.937 -16.769 1.00 98.75 274 ILE A CA 1
ATOM 1917 C C . ILE A 1 274 ? 13.441 7.366 -16.787 1.00 98.75 274 ILE A C 1
ATOM 1919 O O . ILE A 1 274 ? 14.299 7.696 -17.606 1.00 98.75 274 ILE A O 1
ATOM 1923 N N . ASN A 1 275 ? 12.896 8.227 -15.932 1.00 98.75 275 ASN A N 1
ATOM 1924 C CA . ASN A 1 275 ? 13.121 9.670 -15.961 1.00 98.75 275 ASN A CA 1
ATOM 1925 C C . ASN A 1 275 ? 14.553 10.047 -15.552 1.00 98.75 275 ASN A C 1
ATOM 1927 O O . ASN A 1 275 ? 15.296 9.251 -14.981 1.00 98.75 275 ASN A O 1
ATOM 1931 N N . ALA A 1 276 ? 14.935 11.304 -15.791 1.00 98.38 276 ALA A N 1
ATOM 1932 C CA . ALA A 1 276 ? 16.302 11.798 -15.593 1.00 98.38 276 ALA A CA 1
ATOM 1933 C C . ALA A 1 276 ? 16.870 11.613 -14.170 1.00 98.38 276 ALA A C 1
ATOM 1935 O O . ALA A 1 276 ? 18.084 11.512 -14.000 1.00 98.38 276 ALA A O 1
ATOM 1936 N N . ASN A 1 277 ? 16.012 11.576 -13.145 1.00 97.69 277 ASN A N 1
ATOM 1937 C CA . ASN A 1 277 ? 16.437 11.363 -11.757 1.00 97.69 277 ASN A CA 1
ATOM 1938 C C . ASN A 1 277 ? 16.579 9.877 -11.390 1.00 97.69 277 ASN A C 1
ATOM 1940 O O . ASN A 1 277 ? 17.192 9.560 -10.370 1.00 97.69 277 ASN A O 1
ATOM 1944 N N . ALA A 1 278 ? 16.048 8.975 -12.218 1.00 98.69 278 ALA A N 1
ATOM 1945 C CA . ALA A 1 278 ? 16.032 7.559 -11.916 1.00 98.69 278 ALA A CA 1
ATOM 1946 C C . ALA A 1 278 ? 17.431 6.949 -11.954 1.00 98.69 278 ALA A C 1
ATOM 1948 O O . ALA A 1 278 ? 18.252 7.254 -12.826 1.00 98.69 278 ALA A O 1
ATOM 1949 N N . THR A 1 279 ? 17.676 6.025 -11.028 1.00 98.81 279 THR A N 1
ATOM 1950 C CA . THR A 1 279 ? 18.873 5.178 -11.024 1.00 98.81 279 THR A CA 1
ATOM 1951 C C . THR A 1 279 ? 18.465 3.717 -10.904 1.00 98.81 279 THR A C 1
ATOM 1953 O O . THR A 1 279 ? 17.746 3.348 -9.978 1.00 98.81 279 THR A O 1
ATOM 1956 N N . ILE A 1 280 ? 18.927 2.881 -11.831 1.00 98.81 280 ILE A N 1
ATOM 1957 C CA . ILE A 1 280 ? 18.723 1.431 -11.812 1.00 98.81 280 ILE A CA 1
ATOM 1958 C C . ILE A 1 280 ? 20.095 0.756 -11.783 1.00 98.81 280 ILE A C 1
ATOM 1960 O O . ILE A 1 280 ? 20.854 0.822 -12.751 1.00 98.81 280 ILE A O 1
ATOM 1964 N N . ASP A 1 281 ? 20.420 0.103 -10.668 1.00 98.75 281 ASP A N 1
ATOM 1965 C CA . ASP A 1 281 ? 21.729 -0.530 -10.458 1.00 98.75 281 ASP A CA 1
ATOM 1966 C C . ASP A 1 281 ? 21.894 -1.846 -11.241 1.00 98.75 281 ASP A C 1
ATOM 1968 O O . ASP A 1 281 ? 23.019 -2.280 -11.506 1.00 98.75 281 ASP A O 1
ATOM 1972 N N . GLY A 1 282 ? 20.785 -2.501 -11.593 1.00 98.56 282 GLY A N 1
ATOM 1973 C CA . GLY A 1 282 ? 20.760 -3.780 -12.301 1.00 98.56 282 GLY A CA 1
ATOM 1974 C C . GLY A 1 282 ? 20.323 -3.682 -13.760 1.00 98.56 282 GLY A C 1
ATOM 1975 O O . GLY A 1 282 ? 20.458 -2.650 -14.420 1.00 98.56 282 GLY A O 1
ATOM 1976 N N . ASP A 1 283 ? 19.810 -4.804 -14.266 1.00 98.75 283 ASP A N 1
ATOM 1977 C CA . ASP A 1 283 ? 19.336 -4.909 -15.643 1.00 98.75 283 ASP A CA 1
ATOM 1978 C C . ASP A 1 283 ? 17.910 -4.354 -15.782 1.00 98.75 283 ASP A C 1
ATOM 1980 O O . ASP A 1 283 ? 17.054 -4.536 -14.912 1.00 98.75 283 ASP A O 1
ATOM 1984 N N . VAL A 1 284 ? 17.625 -3.738 -16.925 1.00 98.81 284 VAL A N 1
ATOM 1985 C CA . VAL A 1 284 ? 16.281 -3.325 -17.330 1.00 98.81 284 VAL A CA 1
ATOM 1986 C C . VAL A 1 284 ? 15.786 -4.278 -18.401 1.00 98.81 284 VAL A C 1
ATOM 1988 O O . VAL A 1 284 ? 16.382 -4.393 -19.471 1.00 98.81 284 VAL A O 1
ATOM 1991 N N . LYS A 1 285 ? 14.660 -4.938 -18.134 1.00 98.75 285 LYS A N 1
ATOM 1992 C CA . LYS A 1 285 ? 13.986 -5.794 -19.106 1.00 98.75 285 LYS A CA 1
ATOM 1993 C C . LYS A 1 285 ? 12.531 -5.388 -19.282 1.00 98.75 285 LYS A C 1
ATOM 1995 O O . LYS A 1 285 ? 11.724 -5.595 -18.377 1.00 98.75 285 LYS A O 1
ATOM 2000 N N . LEU A 1 286 ? 12.192 -4.919 -20.477 1.00 98.50 286 LEU A N 1
ATOM 2001 C CA . LEU A 1 286 ? 10.832 -4.539 -20.852 1.00 98.50 286 LEU A CA 1
ATOM 2002 C C . LEU A 1 286 ? 10.312 -5.508 -21.918 1.00 98.50 286 LEU A C 1
ATOM 2004 O O . LEU A 1 286 ? 11.003 -5.811 -22.894 1.00 98.50 286 LEU A O 1
ATOM 2008 N N . THR A 1 287 ? 9.122 -6.060 -21.700 1.00 97.75 287 THR A N 1
ATOM 2009 C CA . THR A 1 287 ? 8.392 -6.864 -22.689 1.00 97.75 287 THR A CA 1
ATOM 2010 C C . THR A 1 287 ? 7.042 -6.207 -22.925 1.00 97.75 287 THR A C 1
ATOM 2012 O O . THR A 1 287 ? 6.233 -6.163 -22.005 1.00 97.75 287 THR A O 1
ATOM 2015 N N . LEU A 1 288 ? 6.850 -5.689 -24.133 1.00 96.12 288 LEU A N 1
ATOM 2016 C CA . LEU A 1 288 ? 5.719 -4.853 -24.541 1.00 96.12 288 LEU A CA 1
ATOM 2017 C C . LEU A 1 288 ? 4.995 -5.603 -25.659 1.00 96.12 288 LEU A C 1
ATOM 2019 O O . LEU A 1 288 ? 5.604 -5.862 -26.699 1.00 96.12 288 LEU A O 1
ATOM 2023 N N . SER A 1 289 ? 3.779 -6.097 -25.423 1.00 93.44 289 SER A N 1
ATOM 2024 C CA . SER A 1 289 ? 3.179 -7.056 -26.362 1.00 93.44 289 SER A CA 1
ATOM 2025 C C . SER A 1 289 ? 2.321 -6.376 -27.433 1.00 93.44 289 SER A C 1
ATOM 2027 O O . SER A 1 289 ? 2.847 -6.095 -28.506 1.00 93.44 289 SER A O 1
ATOM 2029 N N . GLY A 1 290 ? 1.016 -6.213 -27.226 1.00 92.56 290 GLY A N 1
ATOM 2030 C CA . GLY A 1 290 ? 0.113 -5.521 -28.150 1.00 92.56 290 GLY A CA 1
ATOM 2031 C C . GLY A 1 290 ? 0.338 -4.006 -28.176 1.00 92.56 290 GLY A C 1
ATOM 2032 O O . GLY A 1 290 ? 1.373 -3.544 -27.723 1.00 92.56 290 GLY A O 1
ATOM 2033 N N . GLY A 1 291 ? -0.606 -3.272 -28.775 1.00 95.06 291 GLY A N 1
ATOM 2034 C CA . GLY A 1 291 ? -0.616 -1.801 -28.788 1.00 95.06 291 GLY A CA 1
ATOM 2035 C C . GLY A 1 291 ? 0.513 -1.093 -29.541 1.00 95.06 291 GLY A C 1
ATOM 2036 O O . GLY A 1 291 ? 1.338 -1.720 -30.214 1.00 95.06 291 GLY A O 1
ATOM 2037 N N . ASP A 1 292 ? 0.476 0.234 -29.438 1.00 96.25 292 ASP A N 1
ATOM 2038 C CA . ASP A 1 292 ? 1.486 1.204 -29.852 1.00 96.25 292 ASP A CA 1
ATOM 2039 C C . ASP A 1 292 ? 2.254 1.669 -28.597 1.00 96.25 292 ASP A C 1
ATOM 2041 O O . ASP A 1 292 ? 1.890 2.631 -27.920 1.00 96.25 292 ASP A O 1
ATOM 2045 N N . ASN A 1 293 ? 3.347 0.979 -28.278 1.00 97.81 293 ASN A N 1
ATOM 2046 C CA . ASN A 1 293 ? 4.071 1.177 -27.025 1.00 97.81 293 ASN A CA 1
ATOM 2047 C C . ASN A 1 293 ? 5.098 2.311 -27.111 1.00 97.81 293 ASN A C 1
ATOM 2049 O O . ASN A 1 293 ? 5.725 2.545 -28.152 1.00 97.81 293 ASN A O 1
ATOM 2053 N N . ALA A 1 294 ? 5.364 2.960 -25.980 1.00 98.38 294 ALA A N 1
ATOM 2054 C CA . ALA A 1 294 ? 6.396 3.978 -25.852 1.00 98.38 294 ALA A CA 1
ATOM 2055 C C . ALA A 1 294 ? 7.324 3.713 -24.662 1.00 98.38 294 ALA A C 1
ATOM 2057 O O . ALA A 1 294 ? 6.892 3.519 -23.527 1.00 98.38 294 ALA A O 1
ATOM 2058 N N . VAL A 1 295 ? 8.632 3.764 -24.918 1.00 98.75 295 VAL A N 1
ATOM 2059 C CA . VAL A 1 295 ? 9.668 3.721 -23.883 1.00 98.75 295 VAL A CA 1
ATOM 2060 C C . VAL A 1 295 ? 10.528 4.970 -23.959 1.00 98.75 295 VAL A C 1
ATOM 2062 O O . VAL A 1 295 ? 11.081 5.274 -25.015 1.00 98.75 295 VAL A O 1
ATOM 2065 N N . ILE A 1 296 ? 10.700 5.645 -22.826 1.00 98.75 296 ILE A N 1
ATOM 2066 C CA . ILE A 1 296 ? 11.614 6.779 -22.665 1.00 98.75 296 ILE A CA 1
ATOM 2067 C C . ILE A 1 296 ? 12.668 6.419 -21.618 1.00 98.75 296 ILE A C 1
ATOM 2069 O O . ILE A 1 296 ? 12.340 5.975 -20.517 1.00 98.75 296 ILE A O 1
ATOM 2073 N N . ILE A 1 297 ? 13.942 6.617 -21.955 1.00 98.69 297 ILE A N 1
ATOM 2074 C CA . ILE A 1 297 ? 15.075 6.431 -21.047 1.00 98.69 297 ILE A CA 1
ATOM 2075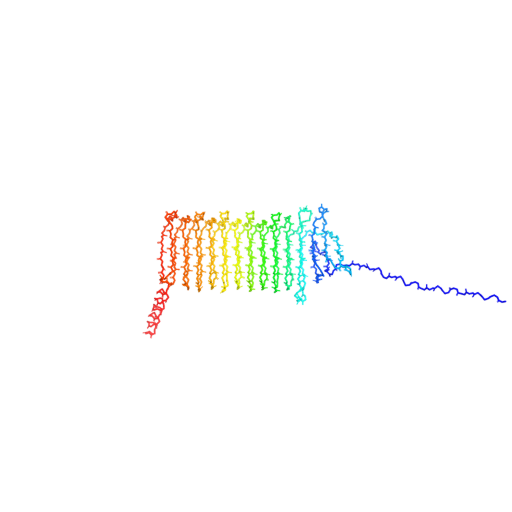 C C . ILE A 1 297 ? 15.889 7.719 -20.983 1.00 98.69 297 ILE A C 1
ATOM 2077 O O . ILE A 1 297 ? 16.640 8.033 -21.906 1.00 98.69 297 ILE A O 1
ATOM 2081 N N . ASP A 1 298 ? 15.790 8.394 -19.843 1.00 98.56 298 ASP A N 1
ATOM 2082 C CA . ASP A 1 298 ? 16.510 9.624 -19.508 1.00 98.56 298 ASP A CA 1
ATOM 2083 C C . ASP A 1 298 ? 17.445 9.449 -18.297 1.00 98.56 298 ASP A C 1
ATOM 2085 O O . ASP A 1 298 ? 18.355 10.253 -18.102 1.00 98.56 298 ASP A O 1
ATOM 2089 N N . GLY A 1 299 ? 17.223 8.418 -17.474 1.00 98.44 299 GLY A N 1
ATOM 2090 C CA . GLY A 1 299 ? 17.960 8.165 -16.232 1.00 98.44 299 GLY A CA 1
ATOM 2091 C C . GLY A 1 299 ? 19.291 7.414 -16.384 1.00 98.44 299 GLY A C 1
ATOM 2092 O O . GLY A 1 299 ? 19.858 7.263 -17.470 1.00 98.44 299 GLY A O 1
ATOM 2093 N N . THR A 1 300 ? 19.805 6.925 -15.251 1.00 98.75 300 THR A N 1
ATOM 2094 C CA . THR A 1 300 ? 21.027 6.107 -15.178 1.00 98.75 300 THR A CA 1
ATOM 2095 C C . THR A 1 300 ? 20.694 4.626 -15.012 1.00 98.75 300 THR A C 1
ATOM 2097 O O . THR A 1 300 ? 19.952 4.248 -14.109 1.00 98.75 300 THR A O 1
ATOM 2100 N N . ILE A 1 301 ? 21.282 3.777 -15.854 1.00 98.75 301 ILE A N 1
ATOM 2101 C CA . ILE A 1 301 ? 21.152 2.318 -15.822 1.00 98.75 301 ILE A CA 1
ATOM 2102 C C . ILE A 1 301 ? 22.556 1.706 -15.823 1.00 98.75 301 ILE A C 1
ATOM 2104 O O . ILE A 1 301 ? 23.309 1.832 -16.790 1.00 98.75 301 ILE A O 1
ATOM 2108 N N . HIS A 1 302 ? 22.915 1.021 -14.742 1.00 98.62 302 HIS A N 1
ATOM 2109 C CA . HIS A 1 302 ? 24.233 0.400 -14.593 1.00 98.62 302 HIS A CA 1
ATOM 2110 C C . HIS A 1 302 ? 24.331 -0.990 -15.250 1.00 98.62 302 HIS A C 1
ATOM 2112 O O . HIS A 1 302 ? 25.436 -1.478 -15.508 1.00 98.62 302 HIS A O 1
ATOM 2118 N N . GLY A 1 303 ? 23.194 -1.634 -15.526 1.00 98.38 303 GLY A N 1
ATOM 2119 C CA . GLY A 1 303 ? 23.121 -2.935 -16.188 1.00 98.38 303 GLY A CA 1
ATOM 2120 C C . GLY A 1 303 ? 22.799 -2.875 -17.681 1.00 98.38 303 GLY A C 1
ATOM 2121 O O . GLY A 1 303 ? 23.005 -1.876 -18.371 1.00 98.38 303 GLY A O 1
ATOM 2122 N N . THR A 1 304 ? 22.320 -4.009 -18.185 1.00 98.56 304 THR A N 1
ATOM 2123 C CA . THR A 1 304 ? 21.884 -4.207 -19.572 1.00 98.56 304 THR A CA 1
ATOM 2124 C C . THR A 1 304 ? 20.462 -3.696 -19.761 1.00 98.56 304 THR A C 1
ATOM 2126 O O . THR A 1 304 ? 19.615 -3.883 -18.892 1.00 98.56 304 THR A O 1
ATOM 2129 N N . VAL A 1 305 ? 20.180 -3.108 -20.922 1.00 98.69 305 VAL A N 1
ATOM 2130 C CA . VAL A 1 305 ? 18.829 -2.734 -21.352 1.00 98.69 305 VAL A CA 1
ATOM 2131 C C . VAL A 1 305 ? 18.371 -3.703 -22.435 1.00 98.69 305 VAL A C 1
ATOM 2133 O O . VAL A 1 305 ? 18.903 -3.692 -23.544 1.00 98.69 305 VAL A O 1
ATOM 2136 N N . ASP A 1 306 ? 17.366 -4.517 -22.125 1.00 98.56 306 ASP A N 1
ATOM 2137 C CA . ASP A 1 306 ? 16.693 -5.419 -23.056 1.00 98.56 306 ASP A CA 1
ATOM 2138 C C . ASP A 1 306 ? 15.240 -4.970 -23.254 1.00 98.56 306 ASP A C 1
ATOM 2140 O O . ASP A 1 306 ? 14.400 -5.134 -22.365 1.00 98.56 306 ASP A O 1
ATOM 2144 N N . ILE A 1 307 ? 14.921 -4.454 -24.441 1.00 98.06 307 ILE A N 1
ATOM 2145 C CA . ILE A 1 307 ? 13.555 -4.068 -24.813 1.00 98.06 307 ILE A CA 1
ATOM 2146 C C . ILE A 1 307 ? 13.090 -4.972 -25.945 1.00 98.06 307 ILE A C 1
ATOM 2148 O O . ILE A 1 307 ? 13.699 -5.021 -27.016 1.00 98.06 307 ILE A O 1
ATOM 2152 N N . LEU A 1 308 ? 12.007 -5.702 -25.697 1.00 97.00 308 LEU A N 1
ATOM 2153 C CA . LEU A 1 308 ? 11.333 -6.531 -26.684 1.00 97.00 308 LEU A CA 1
ATOM 2154 C C . LEU A 1 308 ? 9.919 -6.004 -26.879 1.00 97.00 308 LEU A C 1
ATOM 2156 O O . LEU A 1 308 ? 9.174 -5.933 -25.903 1.00 97.00 308 LEU A O 1
ATOM 2160 N N . SER A 1 309 ? 9.561 -5.711 -28.127 1.00 96.12 309 SER A N 1
ATOM 2161 C CA . SER A 1 309 ? 8.203 -5.310 -28.471 1.00 96.12 309 SER A CA 1
ATOM 2162 C C . SER A 1 309 ? 7.646 -6.076 -29.675 1.00 96.12 309 SER A C 1
ATOM 2164 O O . SER A 1 309 ? 8.413 -6.664 -30.458 1.00 96.12 309 SER A O 1
ATOM 2166 N N . ALA A 1 310 ? 6.318 -6.143 -29.823 1.00 92.75 310 ALA A N 1
ATOM 2167 C CA . ALA A 1 310 ? 5.697 -6.897 -30.914 1.00 92.75 310 ALA A CA 1
ATOM 2168 C C . ALA A 1 310 ? 5.365 -6.082 -32.164 1.00 92.75 310 ALA A C 1
ATOM 2170 O O . ALA A 1 310 ? 5.200 -6.699 -33.227 1.00 92.75 310 ALA A O 1
ATOM 2171 N N . HIS A 1 311 ? 5.286 -4.755 -32.066 1.00 92.12 311 HIS A N 1
ATOM 2172 C CA . HIS A 1 311 ? 4.872 -3.876 -33.150 1.00 92.12 311 HIS A CA 1
ATOM 2173 C C . HIS A 1 311 ? 6.047 -3.037 -33.677 1.00 92.12 311 HIS A C 1
ATOM 2175 O O . HIS A 1 311 ? 6.973 -2.672 -32.963 1.00 92.12 311 HIS A O 1
ATOM 2181 N N . GLU A 1 312 ? 6.075 -2.802 -34.992 1.00 90.25 312 GLU A N 1
ATOM 2182 C CA . GLU A 1 312 ? 7.143 -2.004 -35.621 1.00 90.25 312 GLU A CA 1
ATOM 2183 C C . GLU A 1 312 ? 6.960 -0.495 -35.411 1.00 90.25 312 GLU A C 1
ATOM 2185 O O . GLU A 1 312 ? 7.906 0.264 -35.614 1.00 90.25 312 GLU A O 1
ATOM 2190 N N . ASP A 1 313 ? 5.750 -0.091 -35.016 1.00 93.25 313 ASP A N 1
ATOM 2191 C CA . ASP A 1 313 ? 5.372 1.290 -34.722 1.00 93.25 313 ASP A CA 1
ATOM 2192 C C . ASP A 1 313 ? 5.681 1.684 -33.261 1.00 93.25 313 ASP A C 1
ATOM 2194 O O . ASP A 1 313 ? 5.608 2.868 -32.931 1.00 93.25 313 ASP A O 1
ATOM 2198 N N . ASP A 1 314 ? 6.100 0.729 -32.417 1.00 96.81 314 ASP A N 1
ATOM 2199 C CA . ASP A 1 314 ? 6.535 1.008 -31.046 1.00 96.81 314 ASP A CA 1
ATOM 2200 C C . ASP A 1 314 ? 7.749 1.948 -31.041 1.00 96.81 314 ASP A C 1
ATOM 2202 O O . ASP A 1 314 ? 8.661 1.863 -31.876 1.00 96.81 314 ASP A O 1
ATOM 2206 N N . THR A 1 315 ? 7.791 2.840 -30.058 1.00 97.88 315 THR A N 1
ATOM 2207 C CA . THR A 1 315 ? 8.830 3.864 -29.945 1.00 97.88 315 THR A CA 1
ATOM 2208 C C . THR A 1 315 ? 9.739 3.605 -28.751 1.00 97.88 315 THR A C 1
ATOM 2210 O O . THR A 1 315 ? 9.296 3.268 -27.657 1.00 97.88 315 THR A O 1
ATOM 2213 N N . VAL A 1 316 ? 11.046 3.768 -28.967 1.00 98.25 316 VAL A N 1
ATOM 2214 C CA . VAL A 1 316 ? 12.054 3.767 -27.903 1.00 98.25 316 VAL A CA 1
ATOM 2215 C C . VAL A 1 316 ? 12.914 5.008 -28.083 1.00 98.25 316 VAL A C 1
ATOM 2217 O O . VAL A 1 316 ? 13.635 5.134 -29.076 1.00 98.25 316 VAL A O 1
ATOM 2220 N N . GLU A 1 317 ? 12.837 5.917 -27.122 1.00 98.44 317 GLU A N 1
ATOM 2221 C CA . GLU A 1 317 ? 13.668 7.109 -27.030 1.00 98.44 317 GLU A CA 1
ATOM 2222 C C . GLU A 1 317 ? 14.679 6.936 -25.893 1.00 98.44 317 GLU A C 1
ATOM 2224 O O . GLU A 1 317 ? 14.323 6.613 -24.763 1.00 98.44 317 GLU A O 1
ATOM 2229 N N . ILE A 1 318 ? 15.960 7.133 -26.206 1.00 98.31 318 ILE A N 1
ATOM 2230 C CA . ILE A 1 318 ? 17.041 7.179 -25.219 1.00 98.31 318 ILE A CA 1
ATOM 2231 C C . ILE A 1 318 ? 17.665 8.562 -25.345 1.00 98.31 318 ILE A C 1
ATOM 2233 O O . ILE A 1 318 ? 18.217 8.889 -26.400 1.00 98.31 318 ILE A O 1
ATOM 2237 N N . SER A 1 319 ? 17.543 9.373 -24.298 1.00 98.31 319 SER A N 1
ATOM 2238 C CA . SER A 1 319 ? 18.060 10.738 -24.281 1.00 98.31 319 SER A CA 1
ATOM 2239 C C . SER A 1 319 ? 19.585 10.773 -24.388 1.00 98.31 319 SER A C 1
ATOM 2241 O O . SER A 1 319 ? 20.290 9.884 -23.911 1.00 98.31 319 SER A O 1
ATOM 2243 N N . ASP A 1 320 ? 20.109 11.858 -24.966 1.00 97.81 320 ASP A N 1
ATOM 2244 C CA . ASP A 1 320 ? 21.548 12.155 -24.994 1.00 97.81 320 ASP A CA 1
ATOM 2245 C C . ASP A 1 320 ? 22.142 12.332 -23.578 1.00 97.81 320 ASP A C 1
ATOM 2247 O O . ASP A 1 320 ? 23.364 12.288 -23.409 1.00 97.81 320 ASP A O 1
ATOM 2251 N N . GLU A 1 321 ? 21.292 12.575 -22.574 1.00 97.12 321 GLU A N 1
ATOM 2252 C CA . GLU A 1 321 ? 21.671 12.720 -21.164 1.00 97.12 321 GLU A CA 1
ATOM 2253 C C . GLU A 1 321 ? 21.589 11.401 -20.377 1.00 97.12 321 GLU A C 1
ATOM 2255 O O . GLU A 1 321 ? 22.156 11.322 -19.285 1.00 97.12 321 GLU A O 1
ATOM 2260 N N . ALA A 1 322 ? 20.955 10.362 -20.933 1.00 97.69 322 ALA A N 1
ATOM 2261 C CA . ALA A 1 322 ? 20.864 9.056 -20.292 1.00 97.69 322 ALA A CA 1
ATOM 2262 C C . ALA A 1 322 ? 22.244 8.389 -20.189 1.00 97.69 322 ALA A C 1
ATOM 2264 O O . ALA A 1 322 ? 23.072 8.478 -21.103 1.00 97.69 322 ALA A O 1
ATOM 2265 N N . ASN A 1 323 ? 22.488 7.667 -19.091 1.00 98.38 323 ASN A N 1
ATOM 2266 C CA . ASN A 1 323 ? 23.716 6.892 -18.909 1.00 98.38 323 ASN A CA 1
ATOM 2267 C C . ASN A 1 323 ? 23.409 5.397 -18.817 1.00 98.38 323 ASN A C 1
ATOM 2269 O O . ASN A 1 323 ? 22.916 4.939 -17.791 1.00 98.38 323 ASN A O 1
ATOM 2273 N N . VAL A 1 324 ? 23.742 4.638 -19.862 1.00 98.19 324 VAL A N 1
ATOM 2274 C CA . VAL A 1 324 ? 23.614 3.174 -19.884 1.00 98.19 324 VAL A CA 1
ATOM 2275 C C . VAL A 1 324 ? 25.009 2.556 -19.927 1.00 98.19 324 VAL A C 1
ATOM 2277 O O . VAL A 1 324 ? 25.700 2.645 -20.943 1.00 98.19 324 VAL A O 1
ATOM 2280 N N . ASP A 1 325 ? 25.433 1.942 -18.821 1.00 98.31 325 ASP A N 1
ATOM 2281 C CA . ASP A 1 325 ? 26.778 1.362 -18.700 1.00 98.31 325 ASP A CA 1
ATOM 2282 C C . ASP A 1 325 ? 26.895 -0.007 -19.407 1.00 98.31 325 ASP A C 1
ATOM 2284 O O . ASP A 1 325 ? 27.988 -0.396 -19.838 1.00 98.31 325 ASP A O 1
ATOM 2288 N N . GLY A 1 326 ? 25.787 -0.754 -19.503 1.00 97.38 326 GLY A N 1
ATOM 2289 C CA . GLY A 1 326 ? 25.724 -2.087 -20.106 1.00 97.38 326 GLY A CA 1
ATOM 2290 C C . GLY A 1 326 ? 25.420 -2.107 -21.607 1.00 97.38 326 GLY A C 1
ATOM 2291 O O . GLY A 1 326 ? 25.569 -1.122 -22.328 1.00 97.38 326 GLY A O 1
ATOM 2292 N N . GLU A 1 327 ? 25.026 -3.282 -22.109 1.00 98.25 327 GLU A N 1
ATOM 2293 C CA . GLU A 1 327 ? 24.580 -3.429 -23.499 1.00 98.25 327 GLU A CA 1
ATOM 2294 C C . GLU A 1 327 ? 23.151 -2.891 -23.671 1.00 98.25 327 GLU A C 1
ATOM 2296 O O . GLU A 1 327 ? 22.329 -2.977 -22.762 1.00 98.25 327 GLU A O 1
ATOM 2301 N N . THR A 1 328 ? 22.841 -2.363 -24.856 1.00 98.19 328 THR A N 1
ATOM 2302 C CA . THR A 1 328 ? 21.486 -1.936 -25.227 1.00 98.19 328 THR A CA 1
ATOM 2303 C C . THR A 1 328 ? 20.989 -2.795 -26.382 1.00 98.19 328 THR A C 1
ATOM 2305 O O . THR A 1 328 ? 21.473 -2.681 -27.511 1.00 98.19 328 THR A O 1
ATOM 2308 N N . ASN A 1 329 ? 20.016 -3.656 -26.100 1.00 97.81 329 ASN A N 1
ATOM 2309 C CA . ASN A 1 329 ? 19.410 -4.580 -27.047 1.00 97.81 329 ASN A CA 1
ATOM 2310 C C . ASN A 1 329 ? 17.959 -4.167 -27.306 1.00 97.81 329 ASN A C 1
ATOM 2312 O O . ASN A 1 329 ? 17.071 -4.402 -26.487 1.00 97.81 329 ASN A O 1
ATOM 2316 N N . LEU A 1 330 ? 17.723 -3.569 -28.472 1.00 96.81 330 LEU A N 1
ATOM 2317 C CA . LEU A 1 330 ? 16.399 -3.125 -28.899 1.00 96.81 330 LEU A CA 1
ATOM 2318 C C . LEU A 1 330 ? 15.871 -4.082 -29.967 1.00 96.81 330 LEU A C 1
ATOM 2320 O O . LEU A 1 330 ? 16.410 -4.144 -31.071 1.00 96.81 330 LEU A O 1
ATOM 2324 N N . ALA A 1 331 ? 14.832 -4.835 -29.624 1.00 94.75 331 ALA A N 1
ATOM 2325 C CA . ALA A 1 331 ? 14.153 -5.785 -30.499 1.00 94.75 331 ALA A CA 1
ATOM 2326 C C . ALA A 1 331 ? 12.714 -5.315 -30.767 1.00 94.75 331 ALA A C 1
ATOM 2328 O O . ALA A 1 331 ? 11.747 -6.024 -30.479 1.00 94.75 331 ALA A O 1
ATOM 2329 N N . VAL A 1 332 ? 12.594 -4.089 -31.283 1.00 93.56 332 VAL A N 1
ATOM 2330 C CA . VAL A 1 332 ? 11.314 -3.449 -31.608 1.00 93.56 332 VAL A CA 1
ATOM 2331 C C . VAL A 1 332 ? 10.666 -4.146 -32.808 1.00 93.56 332 VAL A C 1
ATOM 2333 O O . VAL A 1 332 ? 11.311 -4.328 -33.843 1.00 93.56 332 VAL A O 1
ATOM 2336 N N . GLY A 1 333 ? 9.417 -4.589 -32.659 1.00 90.06 333 GLY A N 1
ATOM 2337 C CA . GLY A 1 333 ? 8.671 -5.321 -33.690 1.00 90.06 333 GLY A CA 1
ATOM 2338 C C . GLY A 1 333 ? 9.080 -6.788 -33.906 1.00 90.06 333 GLY A C 1
ATOM 2339 O O . GLY A 1 333 ? 8.573 -7.447 -34.819 1.00 90.06 333 GLY A O 1
ATOM 2340 N N . GLU A 1 334 ? 9.986 -7.348 -33.095 1.00 84.44 334 GLU A N 1
ATOM 2341 C CA . GLU A 1 334 ? 10.543 -8.693 -33.320 1.00 84.44 334 GLU A CA 1
ATOM 2342 C C . GLU A 1 334 ? 9.815 -9.829 -32.571 1.00 84.44 334 GLU A C 1
ATOM 2344 O O . GLU A 1 334 ? 10.051 -11.013 -32.858 1.00 84.44 334 GLU A O 1
ATOM 2349 N N . GLN A 1 335 ? 8.920 -9.536 -31.618 1.00 75.00 335 GLN A N 1
ATOM 2350 C CA . GLN A 1 335 ? 8.298 -10.570 -30.767 1.00 75.00 335 GLN A CA 1
ATOM 2351 C C . GLN A 1 335 ? 7.515 -11.619 -31.578 1.00 75.00 335 GLN A C 1
ATOM 2353 O O . GLN A 1 335 ? 7.622 -12.825 -31.320 1.00 75.00 335 GLN A O 1
ATOM 2358 N N . ARG A 1 336 ? 6.814 -11.194 -32.640 1.00 62.50 336 ARG A N 1
ATOM 2359 C CA . ARG A 1 336 ? 6.022 -12.087 -33.509 1.00 62.50 336 ARG A CA 1
ATOM 2360 C C . ARG A 1 336 ? 6.874 -13.083 -34.300 1.00 62.50 336 ARG A C 1
ATOM 2362 O O . ARG A 1 336 ? 6.394 -14.168 -34.647 1.00 62.50 336 ARG A O 1
ATOM 2369 N N . GLU A 1 337 ? 8.138 -12.771 -34.585 1.00 56.16 337 GLU A N 1
ATOM 2370 C CA . GLU A 1 337 ? 9.014 -13.689 -35.321 1.00 56.16 337 GLU A CA 1
ATOM 2371 C C . GLU A 1 337 ? 9.486 -14.861 -34.451 1.00 56.16 337 GLU A C 1
ATOM 2373 O O . GLU A 1 337 ? 9.645 -15.985 -34.951 1.00 56.16 337 GLU A O 1
ATOM 2378 N N . ARG A 1 338 ? 9.654 -14.654 -33.139 1.00 52.88 338 ARG A N 1
ATOM 2379 C CA . ARG A 1 338 ? 10.146 -15.696 -32.221 1.00 52.88 338 ARG A CA 1
ATOM 2380 C C . ARG A 1 338 ? 9.109 -16.795 -31.986 1.00 52.88 338 ARG A C 1
ATOM 2382 O O . ARG A 1 338 ? 9.441 -17.972 -32.155 1.00 52.88 338 ARG A O 1
ATOM 2389 N N . GLU A 1 339 ? 7.845 -16.444 -31.749 1.00 54.34 339 GLU A N 1
ATOM 2390 C CA . GLU A 1 339 ? 6.766 -17.435 -31.587 1.00 54.34 339 GLU A CA 1
ATOM 2391 C C . GLU A 1 339 ? 6.551 -18.282 -32.851 1.00 54.34 339 GLU A C 1
ATOM 2393 O O . GLU A 1 339 ? 6.411 -19.512 -32.798 1.00 54.34 339 GLU A O 1
ATOM 2398 N N . GLN A 1 340 ? 6.605 -17.654 -34.031 1.00 52.31 340 GLN A N 1
ATOM 2399 C CA . GLN A 1 340 ? 6.485 -18.380 -35.296 1.00 52.31 340 GLN A CA 1
ATOM 2400 C C . GLN A 1 340 ? 7.675 -19.318 -35.546 1.00 52.31 340 GLN A C 1
ATOM 2402 O O . GLN A 1 340 ? 7.503 -20.413 -36.103 1.00 52.31 340 GLN A O 1
ATOM 2407 N N . THR A 1 341 ? 8.881 -18.926 -35.136 1.00 54.47 341 THR A N 1
ATOM 2408 C CA . THR A 1 341 ? 10.097 -19.725 -35.333 1.00 54.47 341 THR A CA 1
ATOM 2409 C C . THR A 1 341 ? 10.127 -20.945 -34.410 1.00 54.47 341 THR A C 1
ATOM 2411 O O . THR A 1 341 ? 10.452 -22.054 -34.862 1.00 54.47 341 THR A O 1
ATOM 2414 N N . ASP A 1 342 ? 9.689 -20.797 -33.161 1.00 57.72 342 ASP A N 1
ATOM 2415 C CA . ASP A 1 342 ? 9.625 -21.900 -32.201 1.00 57.72 342 ASP A CA 1
ATOM 2416 C C . ASP A 1 342 ? 8.507 -22.896 -32.525 1.00 57.72 342 ASP A C 1
ATOM 2418 O O . ASP A 1 342 ? 8.727 -24.116 -32.491 1.00 57.72 342 ASP A O 1
ATOM 2422 N N . HIS A 1 343 ? 7.353 -22.430 -33.014 1.00 56.69 343 HIS A N 1
ATOM 2423 C CA . HIS A 1 343 ? 6.325 -23.327 -33.547 1.00 56.69 343 HIS A CA 1
ATOM 2424 C C . HIS A 1 343 ? 6.789 -24.104 -34.789 1.00 56.69 343 HIS A C 1
ATOM 2426 O O . HIS A 1 343 ? 6.460 -25.290 -34.941 1.00 56.69 343 HIS A O 1
ATOM 2432 N N . ARG A 1 344 ? 7.596 -23.495 -35.670 1.00 58.12 344 ARG A N 1
ATOM 2433 C CA . ARG A 1 344 ? 8.184 -24.199 -36.824 1.00 58.12 344 ARG A CA 1
ATOM 2434 C C . ARG A 1 344 ? 9.193 -25.263 -36.387 1.00 58.12 344 ARG A C 1
ATOM 2436 O O . ARG A 1 344 ? 9.162 -26.375 -36.923 1.00 58.12 344 ARG A O 1
ATOM 2443 N N . ARG A 1 345 ? 10.034 -24.986 -35.385 1.00 60.38 345 ARG A N 1
ATOM 2444 C CA . ARG A 1 345 ? 10.980 -25.973 -34.827 1.00 60.38 345 ARG A CA 1
ATOM 2445 C C . ARG A 1 345 ? 10.264 -27.135 -34.136 1.00 60.38 345 ARG A C 1
ATOM 2447 O O . ARG A 1 345 ? 10.606 -28.290 -34.399 1.00 60.38 345 ARG A O 1
ATOM 2454 N N . ALA A 1 346 ? 9.218 -26.863 -33.356 1.00 56.78 346 ALA A N 1
ATOM 2455 C CA . ALA A 1 346 ? 8.415 -27.898 -32.704 1.00 56.78 346 ALA A CA 1
ATOM 2456 C C . ALA A 1 346 ? 7.685 -28.805 -33.716 1.00 56.78 346 ALA A C 1
ATOM 2458 O O . ALA A 1 346 ? 7.662 -30.032 -33.560 1.00 56.78 346 ALA A O 1
ATOM 2459 N N . ARG A 1 347 ? 7.143 -28.238 -34.806 1.00 60.78 347 ARG A N 1
ATOM 2460 C CA . ARG A 1 347 ? 6.533 -29.028 -35.893 1.00 60.78 347 ARG A CA 1
ATOM 2461 C C . ARG A 1 347 ? 7.561 -29.880 -36.642 1.00 60.78 347 ARG A C 1
ATOM 2463 O O . ARG A 1 347 ? 7.271 -31.036 -36.954 1.00 60.78 347 ARG A O 1
ATOM 2470 N N . HIS A 1 348 ? 8.772 -29.372 -36.868 1.00 57.12 348 HIS A N 1
ATOM 2471 C CA . HIS A 1 348 ? 9.838 -30.153 -37.502 1.00 57.12 348 HIS A CA 1
ATOM 2472 C C . HIS A 1 348 ? 10.379 -31.287 -36.619 1.00 57.12 348 HIS A C 1
ATOM 2474 O O . HIS A 1 348 ? 10.720 -32.349 -37.144 1.00 57.12 348 HIS A O 1
ATOM 2480 N N . GLN A 1 349 ? 10.420 -31.112 -35.296 1.00 59.91 349 GLN A N 1
ATOM 2481 C CA . GLN A 1 349 ? 10.819 -32.187 -34.385 1.00 59.91 349 GLN A CA 1
ATOM 2482 C C . GLN A 1 349 ? 9.749 -33.284 -34.285 1.00 59.91 349 GLN A C 1
ATOM 2484 O O . GLN A 1 349 ? 10.091 -34.460 -34.390 1.00 59.91 349 GLN A O 1
ATOM 2489 N N . ARG A 1 350 ? 8.454 -32.934 -34.218 1.00 56.56 350 ARG A N 1
ATOM 2490 C CA . ARG A 1 350 ? 7.364 -33.933 -34.207 1.00 56.56 350 ARG A CA 1
ATOM 2491 C C . ARG A 1 350 ? 7.258 -34.734 -35.510 1.00 56.56 350 ARG A C 1
ATOM 2493 O O . ARG A 1 350 ? 6.952 -35.922 -35.463 1.00 56.56 350 ARG A O 1
ATOM 2500 N N . ALA A 1 351 ? 7.574 -34.135 -36.660 1.00 57.53 351 ALA A N 1
ATOM 2501 C CA . ALA A 1 351 ? 7.616 -34.858 -37.934 1.00 57.53 351 ALA A CA 1
ATOM 2502 C C . ALA A 1 351 ? 8.762 -35.891 -38.012 1.00 57.53 351 ALA A C 1
ATOM 2504 O O . ALA A 1 351 ? 8.647 -36.874 -38.741 1.00 57.53 351 ALA A O 1
ATOM 2505 N N . ARG A 1 352 ? 9.851 -35.708 -37.250 1.00 54.41 352 ARG A N 1
ATOM 2506 C CA . ARG A 1 352 ? 10.982 -36.653 -37.206 1.00 54.41 352 ARG A CA 1
ATOM 2507 C C . ARG A 1 352 ? 10.768 -37.834 -36.257 1.00 54.41 352 ARG A C 1
ATOM 2509 O O . ARG A 1 352 ? 11.363 -38.882 -36.482 1.00 54.41 352 ARG A O 1
ATOM 2516 N N . THR A 1 353 ? 9.919 -37.705 -35.240 1.00 55.50 353 THR A N 1
ATOM 2517 C CA . THR A 1 353 ? 9.663 -38.790 -34.273 1.00 55.50 353 THR A CA 1
ATOM 2518 C C . THR A 1 353 ? 8.641 -39.821 -34.773 1.00 55.50 353 THR A C 1
ATOM 2520 O O . THR A 1 353 ? 8.584 -40.917 -34.239 1.00 55.50 353 THR A O 1
ATOM 2523 N N . ALA A 1 354 ? 7.872 -39.524 -35.827 1.00 53.62 354 ALA A N 1
ATOM 2524 C CA . ALA A 1 354 ? 6.879 -40.446 -36.398 1.00 53.62 354 ALA A CA 1
ATOM 2525 C C . ALA A 1 354 ? 7.427 -41.386 -37.502 1.00 53.62 354 ALA A C 1
ATOM 2527 O O . ALA A 1 354 ? 6.647 -42.039 -38.192 1.00 53.62 354 ALA A O 1
ATOM 2528 N N . GLN A 1 355 ? 8.750 -41.437 -37.705 1.00 52.09 355 GLN A N 1
ATOM 2529 C CA . GLN A 1 355 ? 9.409 -42.295 -38.708 1.00 52.09 355 GLN A CA 1
ATOM 2530 C C . GLN A 1 355 ? 10.273 -43.423 -38.108 1.00 52.09 355 GLN A C 1
ATOM 2532 O O . GLN A 1 355 ? 11.064 -44.023 -38.835 1.00 52.09 355 GLN A O 1
ATOM 2537 N N . TYR A 1 356 ? 10.102 -43.737 -36.821 1.00 48.31 356 TYR A N 1
ATOM 2538 C CA . TYR A 1 356 ? 10.712 -44.900 -36.165 1.00 48.31 356 TYR A CA 1
ATOM 2539 C C . TYR A 1 356 ? 9.660 -45.748 -35.458 1.00 48.31 356 TYR A C 1
ATOM 2541 O O . TYR A 1 356 ? 8.792 -45.157 -34.779 1.00 48.31 356 TYR A O 1
#

pLDDT: mean 92.71, std 12.48, range [48.31, 98.88]

Radius of gyration: 28.45 Å; chains: 1; bounding box: 96×58×101 Å

Organism: NCBI:txid2528004

Foldseek 3Di:
DDDDPDDDDDPDPDPDPPPDDFQFDWDADPQEIETDEAGPAEWEWEDPLPQKIKIWRALRDPRRHIDIDIGHRRAEAYEAYYPPVQDQDEYHYEYHCQSQNHAYAEYAHAHHHHEYEYEYHAYEHQHEYAYHAEHYAYEYYYAQRYEYNEEYAEAHEHEAYEYEYNHEYLYEYHEHYEAYAYEYEDHQNYEHNYEYAYEHYHYEYEYEANYEYCEEYAYEAYAEEYEYEQAQNYEHLYEYAYEHEHYAYEYEYNYEYNEEYEYHYEAEEYEYEQAQSYAHCYEYAYEAEHYQYEYEANYEYAYEYHYAYQAQNHYYHYDPNYHHNYHYHHHYNPPVVVVVVVVVVVVVVVVVVVPD

Sequence (356 aa):
MSRKSSRRRRLGIEGLETRRVLAATLSVVDGSLLVEGDADGAIAIVDMGDGTLQVTESGAGDGGEDQVQIVEGVRDDIVINLDSGGLEANDVVSIDLSANSVAVDTIFAALGGGDNSISLDGGTITGDLIVRGGDGHDTVVVAEDASVGQDVMASLGNGDNTTSILGDVDGNLAIRNGDGDDTVAIGEESVIGGGVRMGLGDGANTVDVSGQIARDLNLRGGGDDDTISILAEAIVAGNTRASLGDGDNTMAIDGTIGNDLRYQGLDDDDNVAINANATIDGDVKLTLSGGDNAVIIDGTIHGTVDILSAHEDDTVEISDEANVDGETNLAVGEQREREQTDHRRARHQRARTAQY

Secondary structure (DSSP, 8-state):
-------------PPPP-----SSEEEEETTEEEEEE--SS-EEEEE-SSSEEEEEETT-STTSPPEEEEEE---S-EEEEE-TT------EEEEE-TT--S-B--EEEE--SSS-EEEEESSEESS-EEEE--BS--EEEE-TT-EESS-EEEEEEBSS-EEEE-SEESS-EEEEE-SS--EEEE-TT-EESS-EEEEEESS--EEEE-SEESS-EEEEE-SS--EEEE-TT-EE-S-EEEEEESS--EEEE-SEESS-EEEEE-SS--EEEE-TT-EESS-EEEEE-SS--EEEE-SEESS-EEEEES-TT-EEEE-TT-EE-S-EEEETT-HHHHHHHHHHHHHHHHHHHTT-